Protein 5MJR (pdb70)

Solvent-accessible surface area: 9826 Å² total; per-residue (Å²): 170,87,66,40,58,49,1,59,154,34,0,75,80,52,6,113,115,119,10,106,44,59,22,101,143,69,0,45,128,3,1,46,42,2,8,101,13,64,94,49,147,94,27,205,59,20,31,0,0,0,16,0,0,22,26,3,2,78,38,16,0,120,46,1,106,80,96,58,8,63,105,124,0,11,94,0,0,2,58,0,0,119,33,78,15,96,91,2,86,105,28,9,50,39,2,95,94,0,122,50,71,59,14,66,96,0,25,98,39,12,102,74,59,161,19,46,71,3,0,68,11,0,63,16,110,48,85,27,9,83,0,0,0,0,0,0,22,13,0,0,100,40,7,27,53,61,9,26,141,105,31,125,114,4,4,78,78,0,47,115,45,9,72,3,44,8,127,95,0,63,140,13,3,128,115,28,110,84,47,63,75,128,21,102,103,159

Organism: Thermosynechococcus vestitus (strain NIES-2133 / IAM M-273 / BP-1) (NCBI:txid197221)

Structure (mmCIF, N/CA/C/O backbone):
data_5MJR
#
_entry.id   5MJR
#
_cell.length_a   39.660
_cell.length_b   56.100
_cell.length_c   44.550
_cell.angle_alpha   90.00
_cell.angle_beta   105.70
_cell.angle_gamma   90.00
#
_symmetry.space_group_name_H-M   'P 1 21 1'
#
loop_
_entity.id
_entity.type
_entity.pdbx_description
1 polymer 'Protein Thf1'
2 non-polymer 'SULFATE ION'
3 water water
#
loop_
_atom_site.group_PDB
_atom_site.id
_atom_site.type_symbol
_atom_site.label_atom_id
_atom_site.label_alt_id
_atom_site.label_comp_id
_atom_site.label_asym_id
_atom_site.label_entity_id
_atom_site.label_seq_id
_atom_site.pdbx_PDB_ins_code
_atom_site.Cartn_x
_atom_site.Cartn_y
_atom_site.Cartn_z
_atom_site.occupancy
_atom_site.B_iso_or_equiv
_atom_site.auth_seq_id
_atom_site.auth_comp_id
_atom_site.auth_asym_id
_atom_site.auth_atom_id
_atom_site.pdbx_PDB_model_num
ATOM 1 N N . PRO A 1 21 ? 31.747 26.925 16.196 1.00 64.28 4 PRO A N 1
ATOM 2 C CA . PRO A 1 21 ? 30.663 26.234 15.471 1.00 48.89 4 PRO A CA 1
ATOM 3 C C . PRO A 1 21 ? 30.330 24.915 16.132 1.00 34.89 4 PRO A C 1
ATOM 4 O O . PRO A 1 21 ? 31.251 24.134 16.430 1.00 52.40 4 PRO A O 1
ATOM 8 N N . ARG A 1 22 ? 29.046 24.622 16.356 1.00 31.48 5 ARG A N 1
ATOM 9 C CA . ARG A 1 22 ? 28.684 23.367 17.081 1.00 24.40 5 ARG A CA 1
ATOM 10 C C . ARG A 1 22 ? 28.838 22.163 16.110 1.00 23.52 5 ARG A C 1
ATOM 11 O O . ARG A 1 22 ? 28.309 22.143 14.966 1.00 23.98 5 ARG A O 1
ATOM 19 N N . THR A 1 23 ? 29.615 21.167 16.516 1.00 15.76 6 THR A N 1
ATOM 20 C CA . THR A 1 23 ? 29.853 19.977 15.640 1.00 16.01 6 THR A CA 1
ATOM 21 C C . THR A 1 23 ? 29.061 18.738 16.109 1.00 11.79 6 THR A C 1
ATOM 22 O O . THR A 1 23 ? 28.453 18.718 17.167 1.00 12.39 6 THR A O 1
ATOM 26 N N . VAL A 1 24 ? 29.060 17.718 15.226 1.00 11.68 7 VAL A N 1
ATOM 27 C CA . VAL A 1 24 ? 28.481 16.468 15.600 1.00 11.44 7 VAL A CA 1
ATOM 28 C C . VAL A 1 24 ? 29.009 15.969 16.951 1.00 10.64 7 VAL A C 1
ATOM 29 O O . VAL A 1 24 ? 28.330 15.363 17.738 1.00 10.70 7 VAL A O 1
ATOM 33 N N . SER A 1 25 ? 30.324 16.172 17.165 1.00 11.73 8 SER A N 1
ATOM 34 C CA . SER A 1 25 ? 30.917 15.768 18.434 1.00 12.26 8 SER A CA 1
ATOM 35 C C . SER A 1 25 ? 30.310 16.468 19.654 1.00 11.71 8 SER A C 1
ATOM 36 O O . SER A 1 25 ? 30.105 15.840 20.712 1.00 12.80 8 SER A O 1
ATOM 39 N N . ASP A 1 26 ? 29.993 17.770 19.490 1.00 12.73 9 ASP A N 1
ATOM 40 C CA . ASP A 1 26 ? 29.302 18.515 20.534 1.00 12.99 9 ASP A CA 1
ATOM 41 C C . ASP A 1 26 ? 27.892 17.921 20.759 1.00 11.83 9 ASP A C 1
ATOM 42 O O . ASP A 1 26 ? 27.462 17.788 21.868 1.00 12.71 9 ASP A O 1
ATOM 47 N N . THR A 1 27 ? 27.200 17.630 19.658 1.00 10.52 10 THR A N 1
ATOM 48 C CA . THR A 1 27 ? 25.858 17.044 19.773 1.00 10.34 10 THR A CA 1
ATOM 49 C C . THR A 1 27 ? 25.916 15.661 20.540 1.00 9.78 10 THR A C 1
ATOM 50 O O . THR A 1 27 ? 25.104 15.419 21.446 1.00 9.86 10 THR A O 1
ATOM 54 N N . LYS A 1 28 ? 26.882 14.797 20.180 1.00 9.47 11 LYS A N 1
ATOM 55 C CA . LYS A 1 28 ? 26.987 13.533 20.856 1.00 10.74 11 LYS A CA 1
ATOM 56 C C . LYS A 1 28 ? 27.370 13.713 22.316 1.00 10.75 11 LYS A C 1
ATOM 57 O O . LYS A 1 28 ? 26.792 13.039 23.163 1.00 11.67 11 LYS A O 1
ATOM 63 N N . ARG A 1 29 ? 28.272 14.652 22.627 1.00 12.39 12 ARG A N 1
ATOM 64 C CA . ARG A 1 29 ? 28.579 14.845 24.037 1.00 12.23 12 ARG A CA 1
ATOM 65 C C . ARG A 1 29 ? 27.381 15.323 24.846 1.00 11.31 12 ARG A C 1
ATOM 66 O O . ARG A 1 29 ? 27.155 14.901 25.959 1.00 13.32 12 ARG A O 1
ATOM 74 N N . ALA A 1 30 ? 26.547 16.195 24.242 1.00 11.81 13 ALA A N 1
ATOM 75 C CA . ALA A 1 30 ? 25.332 16.669 24.869 1.00 10.82 13 ALA A CA 1
ATOM 76 C C . ALA A 1 30 ? 24.358 15.506 25.156 1.00 10.76 13 ALA A C 1
ATOM 77 O O . ALA A 1 30 ? 23.719 15.429 26.195 1.00 12.25 13 ALA A O 1
ATOM 79 N N . PHE A 1 31 ? 24.256 14.628 24.174 1.00 9.80 14 PHE A N 1
ATOM 80 C CA . PHE A 1 31 ? 23.413 13.458 24.330 1.00 10.05 14 PHE A CA 1
ATOM 81 C C . PHE A 1 31 ? 23.814 12.609 25.527 1.00 9.15 14 PHE A C 1
ATOM 82 O O . PHE A 1 31 ? 23.013 12.277 26.415 1.00 10.12 14 PHE A O 1
ATOM 90 N N . TYR A 1 32 ? 25.133 12.279 25.582 1.00 10.49 15 TYR A N 1
ATOM 91 C CA . TYR A 1 32 ? 25.638 11.421 26.663 1.00 11.33 15 TYR A CA 1
ATOM 92 C C . TYR A 1 32 ? 25.742 12.068 28.005 1.00 13.04 15 TYR A C 1
ATOM 93 O O . TYR A 1 32 ? 25.758 11.354 29.015 1.00 16.12 15 TYR A O 1
ATOM 102 N N . ALA A 1 33 ? 25.731 13.398 28.020 1.00 11.85 16 ALA A N 1
ATOM 103 C CA . ALA A 1 33 ? 25.633 14.178 29.296 1.00 12.56 16 ALA A CA 1
ATOM 104 C C . ALA A 1 33 ? 24.163 14.106 29.838 1.00 12.28 16 ALA A C 1
ATOM 105 O O . ALA A 1 33 ? 23.982 14.111 31.069 1.00 16.36 16 ALA A O 1
ATOM 107 N N . ALA A 1 34 ? 23.200 14.085 28.889 1.00 11.79 17 ALA A N 1
ATOM 108 C CA . ALA A 1 34 ? 21.761 14.119 29.245 1.00 11.42 17 ALA A CA 1
ATOM 109 C C . ALA A 1 34 ? 21.211 12.710 29.570 1.00 11.00 17 ALA A C 1
ATOM 110 O O . ALA A 1 34 ? 20.291 12.595 30.310 1.00 15.74 17 ALA A O 1
ATOM 112 N N . HIS A 1 35 ? 21.839 11.669 28.998 1.00 11.21 18 HIS A N 1
ATOM 113 C CA . HIS A 1 35 ? 21.478 10.294 29.299 1.00 11.56 18 HIS A CA 1
ATOM 114 C C . HIS A 1 35 ? 22.770 9.520 29.568 1.00 11.46 18 HIS A C 1
ATOM 115 O O . HIS A 1 35 ? 23.464 9.150 28.620 1.00 14.07 18 HIS A O 1
ATOM 122 N N . THR A 1 36 ? 23.008 9.201 30.833 1.00 11.37 19 THR A N 1
ATOM 123 C CA . THR A 1 36 ? 24.240 8.638 31.254 1.00 12.40 19 THR A CA 1
ATOM 124 C C . THR A 1 36 ? 24.173 7.126 31.457 1.00 14.53 19 THR A C 1
ATOM 125 O O . THR A 1 36 ? 25.224 6.471 31.669 1.00 17.08 19 THR A O 1
ATOM 129 N N . ARG A 1 37 ? 22.977 6.586 31.410 1.00 14.09 20 ARG A N 1
ATOM 130 C CA . ARG A 1 37 ? 22.783 5.141 31.651 1.00 12.87 20 ARG A CA 1
ATOM 131 C C . ARG A 1 37 ? 23.239 4.389 30.455 1.00 12.57 20 ARG A C 1
ATOM 132 O O . ARG A 1 37 ? 23.167 4.823 29.301 1.00 14.73 20 ARG A O 1
ATOM 140 N N . PRO A 1 38 ? 23.702 3.153 30.671 1.00 15.75 21 PRO A N 1
ATOM 141 C CA . PRO A 1 38 ? 24.208 2.374 29.560 1.00 15.94 21 PRO A CA 1
ATOM 142 C C . PRO A 1 38 ? 23.208 2.133 28.449 1.00 12.38 21 PRO A C 1
ATOM 143 O O . PRO A 1 38 ? 22.036 1.862 28.750 1.00 14.03 21 PRO A O 1
ATOM 147 N N . ILE A 1 39 ? 23.689 2.205 27.219 1.00 11.64 22 ILE A N 1
ATOM 148 C CA . ILE A 1 39 ? 22.876 1.850 26.034 1.00 10.87 22 ILE A CA 1
ATOM 149 C C . ILE A 1 39 ? 23.595 0.734 25.260 1.00 12.60 22 ILE A C 1
ATOM 150 O O . ILE A 1 39 ? 24.782 0.862 24.918 1.00 12.90 22 ILE A O 1
ATOM 155 N N . HIS A 1 40 ? 22.889 -0.360 24.974 1.00 10.46 23 HIS A N 1
ATOM 156 C CA . HIS A 1 40 ? 23.527 -1.440 24.249 1.00 10.74 23 HIS A CA 1
ATOM 157 C C . HIS A 1 40 ? 24.108 -1.012 22.945 1.00 10.84 23 HIS A C 1
ATOM 158 O O . HIS A 1 40 ? 23.490 -0.167 22.241 1.00 11.38 23 HIS A O 1
ATOM 165 N N . SER A 1 41 ? 25.232 -1.540 22.524 1.00 11.49 24 SER A N 1
ATOM 166 C CA . SER A 1 41 ? 25.841 -1.221 21.224 1.00 12.26 24 SER A CA 1
ATOM 167 C C . SER A 1 41 ? 24.941 -1.260 20.013 1.00 10.63 24 SER A C 1
ATOM 168 O O . SER A 1 41 ? 25.090 -0.455 19.124 1.00 13.31 24 SER A O 1
ATOM 171 N N . ILE A 1 42 ? 24.012 -2.217 19.997 1.00 10.84 25 ILE A N 1
ATOM 172 C CA . ILE A 1 42 ? 23.092 -2.263 18.847 1.00 10.68 25 ILE A CA 1
ATOM 173 C C . ILE A 1 42 ? 22.374 -0.909 18.708 1.00 10.35 25 ILE A C 1
ATOM 174 O O . ILE A 1 42 ? 22.220 -0.385 17.569 1.00 13.43 25 ILE A O 1
ATOM 179 N N . TYR A 1 43 ? 21.914 -0.393 19.836 1.00 10.34 26 TYR A N 1
ATOM 180 C CA . TYR A 1 43 ? 21.106 0.821 19.850 1.00 10.60 26 TYR A CA 1
ATOM 181 C C . TYR A 1 43 ? 21.944 2.086 19.805 1.00 10.49 26 TYR A C 1
ATOM 182 O O . TYR A 1 43 ? 21.544 3.049 19.159 1.00 12.50 26 TYR A O 1
ATOM 191 N N . ARG A 1 44 ? 23.156 2.046 20.348 1.00 10.91 27 ARG A N 1
ATOM 192 C CA . ARG A 1 44 ? 24.070 3.218 20.190 1.00 12.14 27 ARG A CA 1
ATOM 193 C C . ARG A 1 44 ? 24.306 3.453 18.710 1.00 11.19 27 ARG A C 1
ATOM 194 O O . ARG A 1 44 ? 24.362 4.637 18.288 1.00 12.16 27 ARG A O 1
ATOM 202 N N . ARG A 1 45 ? 24.437 2.399 17.881 1.00 10.94 28 ARG A N 1
ATOM 203 C CA . ARG A 1 45 ? 24.659 2.613 16.492 1.00 11.99 28 ARG A CA 1
ATOM 204 C C . ARG A 1 45 ? 23.462 3.386 15.835 1.00 11.12 28 ARG A C 1
ATOM 205 O O . ARG A 1 45 ? 23.637 4.353 15.105 1.00 12.54 28 ARG A O 1
ATOM 213 N N . PHE A 1 46 ? 22.218 2.963 16.133 1.00 10.97 29 PHE A N 1
ATOM 214 C CA . PHE A 1 46 ? 21.024 3.586 15.562 1.00 11.89 29 PHE A CA 1
ATOM 215 C C . PHE A 1 46 ? 20.865 5.007 16.090 1.00 10.95 29 PHE A C 1
ATOM 216 O O . PHE A 1 46 ? 20.554 5.960 15.327 1.00 10.95 29 PHE A O 1
ATOM 224 N N . ILE A 1 47 ? 21.073 5.207 17.396 1.00 9.63 30 ILE A N 1
ATOM 225 C CA . ILE A 1 47 ? 20.904 6.514 17.998 1.00 9.39 30 ILE A CA 1
ATOM 226 C C . ILE A 1 47 ? 21.931 7.491 17.479 1.00 9.81 30 ILE A C 1
ATOM 227 O O . ILE A 1 47 ? 21.593 8.643 17.097 1.00 10.48 30 ILE A O 1
ATOM 232 N N . GLU A 1 48 ? 23.197 7.079 17.383 1.00 11.19 31 GLU A N 1
ATOM 233 C CA . GLU A 1 48 ? 24.208 7.987 16.856 1.00 11.24 31 GLU A CA 1
ATOM 234 C C . GLU A 1 48 ? 23.948 8.305 15.353 1.00 10.62 31 GLU A C 1
ATOM 235 O O . GLU A 1 48 ? 24.214 9.440 14.932 1.00 11.75 31 GLU A O 1
ATOM 241 N N . GLU A 1 49 ? 23.482 7.302 14.566 1.00 10.26 32 GLU A N 1
ATOM 242 C CA . GLU A 1 49 ? 23.162 7.582 13.173 1.00 12.94 32 GLU A CA 1
ATOM 243 C C . GLU A 1 49 ? 22.034 8.669 13.133 1.00 10.04 32 GLU A C 1
ATOM 244 O O . GLU A 1 49 ? 22.129 9.583 12.296 1.00 11.26 32 GLU A O 1
ATOM 250 N N . LEU A 1 50 ? 21.049 8.572 13.955 1.00 10.19 33 LEU A N 1
ATOM 251 C CA . LEU A 1 50 ? 19.941 9.549 13.991 1.00 10.02 33 LEU A CA 1
ATOM 252 C C . LEU A 1 50 ? 20.486 10.928 14.420 1.00 9.27 33 LEU A C 1
ATOM 253 O O . LEU A 1 50 ? 20.091 11.963 13.881 1.00 10.49 33 LEU A O 1
ATOM 258 N N . LEU A 1 51 ? 21.358 10.908 15.467 1.00 9.27 34 LEU A N 1
ATOM 259 C CA . LEU A 1 51 ? 21.920 12.200 15.938 1.00 9.54 34 LEU A CA 1
ATOM 260 C C . LEU A 1 51 ? 22.659 12.890 14.783 1.00 9.37 34 LEU A C 1
ATOM 261 O O . LEU A 1 51 ? 22.544 14.121 14.627 1.00 10.24 34 LEU A O 1
ATOM 266 N N . VAL A 1 52 ? 23.462 12.155 14.035 1.00 8.67 35 VAL A N 1
ATOM 267 C CA . VAL A 1 52 ? 24.180 12.721 12.917 1.00 8.81 35 VAL A CA 1
ATOM 268 C C . VAL A 1 52 ? 23.220 13.261 11.828 1.00 9.43 35 VAL A C 1
ATOM 269 O O . VAL A 1 52 ? 23.394 14.362 11.313 1.00 10.83 35 VAL A O 1
ATOM 273 N N . GLU A 1 53 ? 22.237 12.406 11.494 1.00 9.25 36 GLU A N 1
ATOM 274 C CA . GLU A 1 53 ? 21.281 12.773 10.431 1.00 9.97 36 GLU A CA 1
ATOM 275 C C . GLU A 1 53 ? 20.568 14.065 10.764 1.00 8.91 36 GLU A C 1
ATOM 276 O O . GLU A 1 53 ? 20.487 14.955 9.878 1.00 10.42 36 GLU A O 1
ATOM 282 N N . ILE A 1 54 ? 20.084 14.246 11.966 1.00 9.18 37 ILE A N 1
ATOM 283 C CA . ILE A 1 54 ? 19.366 15.444 12.342 1.00 8.92 37 ILE A CA 1
ATOM 284 C C . ILE A 1 54 ? 20.310 16.622 12.346 1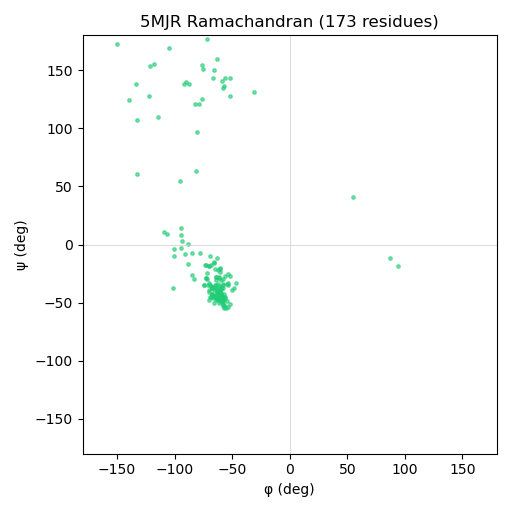.00 9.31 37 ILE A C 1
ATOM 285 O O . ILE A 1 54 ? 19.989 17.700 11.927 1.00 11.24 37 ILE A O 1
ATOM 290 N N . HIS A 1 55 ? 21.555 16.402 12.900 1.00 9.80 38 HIS A N 1
ATOM 291 C CA . HIS A 1 55 ? 22.503 17.519 12.990 1.00 9.43 38 HIS A CA 1
ATOM 292 C C . HIS A 1 55 ? 22.757 18.059 11.550 1.00 10.20 38 HIS A C 1
ATOM 293 O O . HIS A 1 55 ? 22.804 19.256 11.319 1.00 12.28 38 HIS A O 1
ATOM 300 N N . LEU A 1 56 ? 23.027 17.160 10.611 1.00 10.93 39 LEU A N 1
ATOM 301 C CA . LEU A 1 56 ? 23.367 17.561 9.249 1.00 11.81 39 LEU A CA 1
ATOM 302 C C . LEU A 1 56 ? 22.204 18.279 8.543 1.00 11.52 39 LEU A C 1
ATOM 303 O O . LEU A 1 56 ? 22.428 19.167 7.722 1.00 13.42 39 LEU A O 1
ATOM 308 N N . LEU A 1 57 ? 20.988 17.911 8.903 1.00 10.32 40 LEU A N 1
ATOM 309 C CA . LEU A 1 57 ? 19.824 18.711 8.418 1.00 10.93 40 LEU A CA 1
ATOM 310 C C . LEU A 1 57 ? 19.837 20.137 9.030 1.00 11.30 40 LEU A C 1
ATOM 311 O O . LEU A 1 57 ? 19.651 21.116 8.283 1.00 12.47 40 LEU A O 1
ATOM 316 N N A ARG A 1 58 ? 20.059 20.236 10.340 0.50 12.20 41 ARG A N 1
ATOM 317 N N B ARG A 1 58 ? 20.039 20.234 10.342 0.50 12.44 41 ARG A N 1
ATOM 318 C CA A ARG A 1 58 ? 19.974 21.561 10.967 0.50 15.04 41 ARG A CA 1
ATOM 319 C CA B ARG A 1 58 ? 19.981 21.555 10.969 0.50 15.26 41 ARG A CA 1
ATOM 320 C C A ARG A 1 58 ? 21.025 22.511 10.371 0.50 16.42 41 ARG A C 1
ATOM 321 C C B ARG A 1 58 ? 21.017 22.504 10.355 0.50 16.37 41 ARG A C 1
ATOM 322 O O A ARG A 1 58 ? 20.756 23.732 10.287 0.50 19.19 41 ARG A O 1
ATOM 323 O O B ARG A 1 58 ? 20.744 23.722 10.277 0.50 19.51 41 ARG A O 1
ATOM 338 N N . VAL A 1 59 ? 22.204 22.008 9.997 1.00 15.43 42 VAL A N 1
ATOM 339 C CA . VAL A 1 59 ? 23.231 22.870 9.477 1.00 17.09 42 VAL A CA 1
ATOM 340 C C . VAL A 1 59 ? 22.955 23.266 8.019 1.00 19.40 42 VAL A C 1
ATOM 341 O O . VAL A 1 59 ? 23.610 24.109 7.479 1.00 21.58 42 VAL A O 1
ATOM 345 N N . ASN A 1 60 ? 21.994 22.633 7.380 1.00 16.68 43 ASN A N 1
ATOM 346 C CA . ASN A 1 60 ? 21.671 22.901 5.967 1.00 16.21 43 ASN A CA 1
ATOM 347 C C . ASN A 1 60 ? 20.786 24.117 5.910 1.00 13.79 43 ASN A C 1
ATOM 348 O O . ASN A 1 60 ? 19.708 24.178 6.479 1.00 14.61 43 ASN A O 1
ATOM 353 N N . VAL A 1 61 ? 21.265 25.140 5.192 1.00 21.93 44 VAL A N 1
ATOM 354 C CA . VAL A 1 61 ? 20.577 26.406 5.070 1.00 20.37 44 VAL A CA 1
ATOM 355 C C . VAL A 1 61 ? 19.169 26.342 4.432 1.00 16.17 44 VAL A C 1
ATOM 356 O O . VAL A 1 61 ? 18.320 27.250 4.617 1.00 22.53 44 VAL A O 1
ATOM 360 N N . ASP A 1 62 ? 18.938 25.240 3.703 1.00 16.10 45 ASP A N 1
ATOM 361 C CA . ASP A 1 62 ? 17.666 25.044 3.076 1.00 15.40 45 ASP A CA 1
ATOM 362 C C . ASP A 1 62 ? 16.683 24.202 3.922 1.00 12.38 45 ASP A C 1
ATOM 363 O O . ASP A 1 62 ? 15.542 24.004 3.526 1.00 13.73 45 ASP A O 1
ATOM 368 N N . PHE A 1 63 ? 17.115 23.719 5.072 1.00 11.27 46 PHE A N 1
ATOM 369 C CA . PHE A 1 63 ? 16.212 22.928 5.907 1.00 10.05 46 PHE A CA 1
ATOM 370 C C . PHE A 1 63 ? 15.438 23.841 6.882 1.00 10.12 46 PHE A C 1
ATOM 371 O O . PHE A 1 63 ? 16.013 24.729 7.538 1.00 13.39 46 PHE A O 1
ATOM 379 N N . ARG A 1 64 ? 14.164 23.545 7.066 1.00 10.52 47 ARG A N 1
ATOM 380 C CA . ARG A 1 64 ? 13.317 24.215 8.042 1.00 11.22 47 ARG A CA 1
ATOM 381 C C . ARG A 1 64 ? 12.419 23.145 8.708 1.00 10.14 47 ARG A C 1
ATOM 382 O O . ARG A 1 64 ? 11.702 22.409 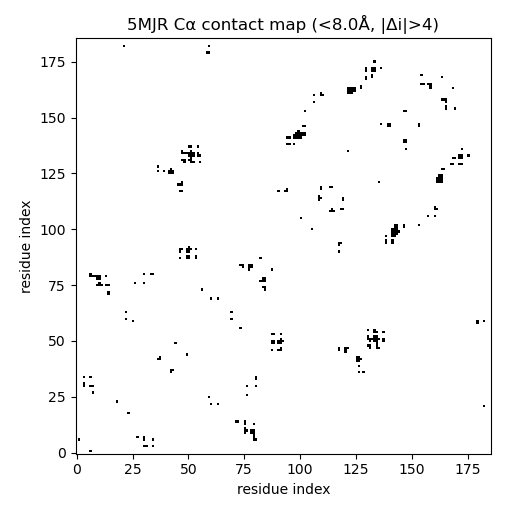8.037 1.00 11.90 47 ARG A O 1
ATOM 390 N N . TYR A 1 65 ? 12.503 23.087 10.033 1.00 9.78 48 TYR A N 1
ATOM 391 C CA . TYR A 1 65 ? 11.644 22.225 10.808 1.00 9.61 48 TYR A CA 1
ATOM 392 C C . TYR A 1 65 ? 10.188 22.432 10.450 1.00 9.69 48 TYR A C 1
ATOM 393 O O . TYR A 1 65 ? 9.728 23.527 10.232 1.00 10.37 48 TYR A O 1
ATOM 402 N N . SER A 1 66 ? 9.431 21.300 10.448 1.00 8.81 49 SER A N 1
ATOM 403 C CA . SER A 1 66 ? 8.000 21.362 10.356 1.00 8.74 49 SER A CA 1
ATOM 404 C C . SER A 1 66 ? 7.418 20.181 11.084 1.00 8.80 49 SER A C 1
ATOM 405 O O . SER A 1 66 ? 8.154 19.241 11.378 1.00 8.55 49 SER A O 1
ATOM 408 N N . PRO A 1 67 ? 6.106 20.089 11.278 1.00 8.08 50 PRO A N 1
ATOM 409 C CA . PRO A 1 67 ? 5.494 18.897 11.897 1.00 9.21 50 PRO A CA 1
ATOM 410 C C . PRO A 1 67 ? 5.668 17.627 11.128 1.00 7.86 50 PRO A C 1
ATOM 411 O O . PRO A 1 67 ? 5.547 16.550 11.740 1.00 9.14 50 PRO A O 1
ATOM 415 N N . LEU A 1 68 ? 5.931 17.705 9.822 1.00 8.67 51 LEU A N 1
ATOM 416 C CA . LEU A 1 68 ? 6.159 16.484 9.033 1.00 9.16 51 LEU A CA 1
ATOM 417 C C . LEU A 1 68 ? 7.513 15.855 9.498 1.00 8.85 51 LEU A C 1
ATOM 418 O O . LEU A 1 68 ? 7.626 14.633 9.611 1.00 9.41 51 LEU A O 1
ATOM 423 N N . PHE A 1 69 ? 8.531 16.712 9.637 1.00 8.88 52 PHE A N 1
ATOM 424 C CA . PHE A 1 69 ? 9.795 16.228 10.204 1.00 9.05 52 PHE A CA 1
ATOM 425 C C . PHE A 1 69 ? 9.627 15.694 11.626 1.00 8.35 52 PHE A C 1
ATOM 426 O O . PHE A 1 69 ? 10.180 14.621 11.912 1.00 8.84 52 PHE A O 1
ATOM 434 N N . ALA A 1 70 ? 8.883 16.390 12.450 1.00 8.04 53 ALA A N 1
ATOM 435 C CA . ALA A 1 70 ? 8.638 15.901 13.786 1.00 8.01 53 ALA A CA 1
ATOM 436 C C . ALA A 1 70 ? 8.069 14.524 13.801 1.00 7.73 53 ALA A C 1
ATOM 437 O O . ALA A 1 70 ? 8.496 13.606 14.535 1.00 8.13 53 ALA A O 1
ATOM 439 N N . LEU A 1 71 ? 7.030 14.321 12.984 1.00 7.51 54 LEU A N 1
ATOM 440 C CA . LEU A 1 71 ? 6.384 13.038 12.889 1.00 7.32 54 LEU A CA 1
ATOM 441 C C . LEU A 1 71 ? 7.365 11.973 12.405 1.00 7.67 54 LEU A C 1
ATOM 442 O O . LEU A 1 71 ? 7.372 10.834 12.898 1.00 8.45 54 LEU A O 1
ATOM 447 N N . GLY A 1 72 ? 8.204 12.298 11.413 1.00 7.55 55 GLY A N 1
ATOM 448 C CA . GLY A 1 72 ? 9.150 11.366 10.956 1.00 7.79 55 GLY A CA 1
ATOM 449 C C . GLY A 1 72 ? 10.196 10.946 11.993 1.00 8.94 55 GLY A C 1
ATOM 450 O O . GLY A 1 72 ? 10.513 9.768 12.124 1.00 9.27 55 GLY A O 1
ATOM 451 N N . VAL A 1 73 ? 10.711 11.917 12.776 1.00 8.20 56 VAL A N 1
ATOM 452 C CA . VAL A 1 73 ? 11.685 11.607 13.827 1.00 7.97 56 VAL A CA 1
ATOM 453 C C . VAL A 1 73 ? 11.056 10.728 14.880 1.00 8.04 56 VAL A C 1
ATOM 454 O O . VAL A 1 73 ? 11.633 9.700 15.308 1.00 9.69 56 VAL A O 1
ATOM 458 N N . VAL A 1 74 ? 9.856 11.112 15.337 1.00 8.38 57 VAL A N 1
ATOM 459 C CA . VAL A 1 74 ? 9.180 10.336 16.383 1.00 8.24 57 VAL A CA 1
ATOM 460 C C . VAL A 1 74 ? 8.896 8.927 15.898 1.00 8.62 57 VAL A C 1
ATOM 461 O O . VAL A 1 74 ? 9.110 7.945 16.611 1.00 9.30 57 VAL A O 1
ATOM 465 N N . THR A 1 75 ? 8.435 8.831 14.657 1.00 8.31 58 THR A N 1
ATOM 466 C CA . THR A 1 75 ? 8.081 7.475 14.073 1.00 9.17 58 THR A CA 1
ATOM 467 C C . THR A 1 75 ? 9.326 6.629 13.942 1.00 9.03 58 THR A C 1
ATOM 468 O O . THR A 1 75 ? 9.290 5.431 14.307 1.00 10.56 58 THR A O 1
ATOM 472 N N . ALA A 1 76 ? 10.382 7.180 13.323 1.00 8.35 59 ALA A N 1
ATOM 473 C CA . ALA A 1 76 ? 11.600 6.407 13.100 1.00 9.31 59 ALA A CA 1
ATOM 474 C C . ALA A 1 76 ? 12.173 5.922 14.487 1.00 9.04 59 ALA A C 1
ATOM 475 O O . ALA A 1 76 ? 12.591 4.747 14.620 1.00 10.49 59 ALA A O 1
ATOM 477 N N . PHE A 1 77 ? 12.263 6.860 15.429 1.00 8.69 60 PHE A N 1
ATOM 478 C CA . PHE A 1 77 ? 12.776 6.534 16.745 1.00 9.03 60 PHE A CA 1
ATOM 479 C C . PHE A 1 77 ? 11.912 5.435 17.353 1.00 9.76 60 PHE A C 1
ATOM 480 O O . PHE A 1 77 ? 12.431 4.414 17.835 1.00 10.64 60 PHE A O 1
ATOM 488 N N . ASP A 1 78 ? 10.598 5.634 17.386 1.00 9.96 61 ASP A N 1
ATOM 489 C CA . ASP A 1 78 ? 9.731 4.665 18.037 1.00 10.89 61 ASP A CA 1
ATOM 490 C C . ASP A 1 78 ? 9.848 3.270 17.386 1.00 11.03 61 ASP A C 1
ATOM 491 O O . ASP A 1 78 ? 9.838 2.270 18.091 1.00 12.42 61 ASP A O 1
ATOM 496 N N . GLN A 1 79 ? 10.019 3.216 16.065 1.00 10.33 62 GLN A N 1
ATOM 497 C CA . GLN A 1 79 ? 10.108 1.935 15.349 1.00 12.17 62 GLN A CA 1
ATOM 498 C C . GLN A 1 79 ? 11.381 1.248 15.661 1.00 11.08 62 GLN A C 1
ATOM 499 O O . GLN A 1 79 ? 11.360 0.045 16.030 1.00 11.91 62 GLN A O 1
ATOM 505 N N . PHE A 1 80 ? 12.550 1.910 15.606 1.00 10.89 63 PHE A N 1
ATOM 506 C CA . PHE A 1 80 ? 13.837 1.221 15.907 1.00 10.85 63 PHE A CA 1
ATOM 507 C C . PHE A 1 80 ? 13.938 0.929 17.379 1.00 11.61 63 PHE A C 1
ATOM 508 O O . PHE A 1 80 ? 14.674 -0.014 17.720 1.00 12.82 63 PHE A O 1
ATOM 516 N N . MET A 1 81 ? 13.256 1.661 18.244 1.00 9.51 64 MET A N 1
ATOM 517 C CA . MET A 1 81 ? 13.335 1.444 19.648 1.00 9.59 64 MET A CA 1
ATOM 518 C C . MET A 1 81 ? 12.224 0.530 20.177 1.00 9.33 64 MET A C 1
ATOM 519 O O . MET A 1 81 ? 12.151 0.337 21.417 1.00 10.51 64 MET A O 1
ATOM 524 N N . GLU A 1 82 ? 11.428 -0.090 19.282 1.00 10.32 65 GLU A N 1
ATOM 525 C CA . GLU A 1 82 ? 10.283 -0.847 19.738 1.00 11.58 65 GLU A CA 1
ATOM 526 C C . GLU A 1 82 ? 10.620 -2.037 20.655 1.00 11.26 65 GLU A C 1
ATOM 527 O O . GLU A 1 82 ? 9.834 -2.473 21.464 1.00 13.71 65 GLU A O 1
ATOM 533 N N . GLY A 1 83 ? 11.835 -2.591 20.474 1.00 10.63 66 GLY A N 1
ATOM 534 C CA . GLY A 1 83 ? 12.342 -3.657 21.307 1.00 9.62 66 GLY A CA 1
ATOM 535 C C . GLY A 1 83 ? 13.400 -3.296 22.279 1.00 10.63 66 GLY A C 1
ATOM 536 O O . GLY A 1 83 ? 14.043 -4.187 22.844 1.00 11.40 66 GLY A O 1
ATOM 537 N N . TYR A 1 84 ? 13.665 -2.002 22.444 1.00 9.49 67 TYR A N 1
ATOM 538 C CA . TYR A 1 84 ? 14.739 -1.513 23.304 1.00 9.15 67 TYR A CA 1
ATOM 539 C C . TYR A 1 84 ? 14.509 -2.025 24.722 1.00 8.97 67 TYR A C 1
ATOM 540 O O . TYR A 1 84 ? 13.486 -1.888 25.312 1.00 10.38 67 TYR A O 1
ATOM 549 N N . GLN A 1 85 ? 15.622 -2.528 25.316 1.00 9.94 68 GLN A N 1
ATOM 550 C CA . GLN A 1 85 ? 15.634 -2.845 26.712 1.00 10.33 68 GLN A CA 1
ATOM 551 C C . GLN A 1 85 ? 16.934 -2.262 27.336 1.00 11.02 68 GLN A C 1
ATOM 552 O O . GLN A 1 85 ? 17.971 -2.268 26.676 1.00 11.50 68 GLN A O 1
ATOM 558 N N . PRO A 1 86 ? 16.819 -1.668 28.526 1.00 11.27 69 PRO A N 1
ATOM 559 C CA .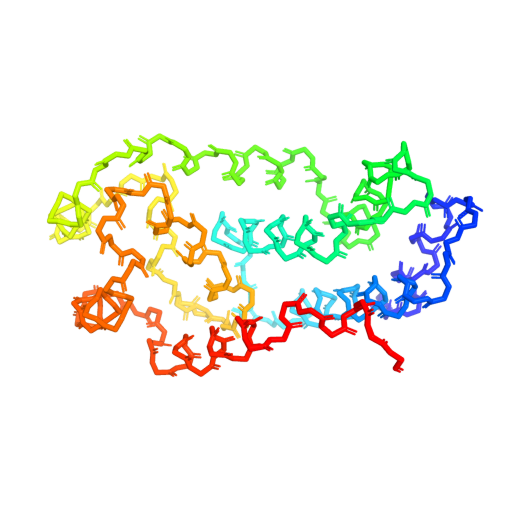 PRO A 1 86 ? 15.635 -1.533 29.375 1.00 12.76 69 PRO A CA 1
ATOM 560 C C . PRO A 1 86 ? 14.672 -0.437 28.961 1.00 12.60 69 PRO A C 1
ATOM 561 O O . PRO A 1 86 ? 14.968 0.710 28.775 1.00 13.35 69 PRO A O 1
ATOM 565 N N . GLU A 1 87 ? 13.478 -0.921 28.712 1.00 11.54 70 GLU A N 1
ATOM 566 C CA . GLU A 1 87 ? 12.427 -0.105 28.096 1.00 12.69 70 GLU A CA 1
ATOM 567 C C . GLU A 1 87 ? 12.102 1.130 28.891 1.00 12.85 70 GLU A C 1
ATOM 568 O O . GLU A 1 87 ? 11.723 2.125 28.237 1.00 14.20 70 GLU A O 1
ATOM 574 N N . GLY A 1 88 ? 12.245 1.127 30.176 1.00 12.57 71 GLY A N 1
ATOM 575 C CA . GLY A 1 88 ? 11.993 2.311 30.955 1.00 14.63 71 GLY A CA 1
ATOM 576 C C . GLY A 1 88 ? 12.887 3.494 30.693 1.00 15.82 71 GLY A C 1
ATOM 577 O O . GLY A 1 88 ? 12.584 4.597 31.187 1.00 21.27 71 GLY A O 1
ATOM 578 N N . ASP A 1 89 ? 13.974 3.287 29.947 1.00 12.98 72 ASP A N 1
ATOM 579 C CA . ASP A 1 89 ? 14.875 4.338 29.562 1.00 13.19 72 ASP A CA 1
ATOM 580 C C . ASP A 1 89 ? 14.532 4.994 28.222 1.00 12.90 72 ASP A C 1
ATOM 581 O O . ASP A 1 89 ? 15.164 5.986 27.889 1.00 12.57 72 ASP A O 1
ATOM 586 N N . ARG A 1 90 ? 13.556 4.427 27.475 1.00 13.77 73 ARG A N 1
ATOM 587 C CA . ARG A 1 90 ? 13.341 4.911 26.133 1.00 13.83 73 ARG A CA 1
ATOM 588 C C . ARG A 1 90 ? 12.898 6.397 26.046 1.00 14.06 73 ARG A C 1
ATOM 589 O O . ARG A 1 90 ? 13.452 7.170 25.255 1.00 12.40 73 ARG A O 1
ATOM 597 N N . ASP A 1 91 ? 12.039 6.798 26.962 1.00 13.01 74 ASP A N 1
ATOM 598 C CA . ASP A 1 91 ? 11.630 8.218 26.967 1.00 15.08 74 ASP A CA 1
ATOM 599 C C . ASP A 1 91 ? 12.772 9.187 27.368 1.00 12.10 74 ASP A C 1
ATOM 600 O O . ASP A 1 91 ? 12.925 10.277 26.792 1.00 13.64 74 ASP A O 1
ATOM 605 N N . ARG A 1 92 ? 13.623 8.760 28.296 1.00 12.85 75 ARG A N 1
ATOM 606 C CA . ARG A 1 92 ? 14.759 9.569 28.658 1.00 11.94 75 ARG A CA 1
ATOM 607 C C . ARG A 1 92 ? 15.728 9.669 27.511 1.00 11.15 75 ARG A C 1
ATOM 608 O O . ARG A 1 92 ? 16.348 10.724 27.284 1.00 10.78 75 ARG A O 1
ATOM 616 N N . ILE A 1 93 ? 15.900 8.627 26.746 1.00 9.42 76 ILE A N 1
ATOM 617 C CA . ILE A 1 93 ? 16.750 8.666 25.580 1.00 8.31 76 ILE A CA 1
ATOM 618 C C . ILE A 1 93 ? 16.195 9.667 24.500 1.00 8.40 76 ILE A C 1
ATOM 619 O O . ILE A 1 93 ? 16.956 10.416 23.910 1.00 8.77 76 ILE A O 1
ATOM 624 N N . PHE A 1 94 ? 14.858 9.604 24.268 1.00 8.42 77 PHE A N 1
ATOM 625 C CA . PHE A 1 94 ? 14.268 10.549 23.325 1.00 8.50 77 PHE A CA 1
ATOM 626 C C . PHE A 1 94 ? 14.472 12.028 23.762 1.00 8.32 77 PHE A C 1
ATOM 627 O O . PHE A 1 94 ? 14.824 12.875 22.958 1.00 9.16 77 PHE A O 1
ATOM 635 N N . HIS A 1 95 ? 14.304 12.246 25.064 1.00 8.77 78 HIS A N 1
ATOM 636 C CA . HIS A 1 95 ? 14.492 13.576 25.614 1.00 9.08 78 HIS A CA 1
ATOM 637 C C . HIS A 1 95 ? 15.915 14.041 25.301 1.00 8.70 78 HIS A C 1
ATOM 638 O O . HIS A 1 95 ? 16.168 15.152 24.837 1.00 10.44 78 HIS A O 1
ATOM 645 N N . ALA A 1 96 ? 16.872 13.172 25.643 1.00 8.67 79 ALA A N 1
ATOM 646 C CA . ALA A 1 96 ? 18.284 13.480 25.449 1.00 9.10 79 ALA A CA 1
ATOM 647 C C . ALA A 1 96 ? 18.651 13.749 23.997 1.00 8.82 79 ALA A C 1
ATOM 648 O O . ALA A 1 96 ? 19.427 14.672 23.647 1.00 9.82 79 ALA A O 1
ATOM 650 N N . LEU A 1 97 ? 18.085 12.930 23.113 1.00 9.16 80 LEU A N 1
ATOM 651 C CA . LEU A 1 97 ? 18.318 13.066 21.682 1.00 10.40 80 LEU A CA 1
ATOM 652 C C . LEU A 1 97 ? 17.814 14.462 21.243 1.00 8.88 80 LEU A C 1
ATOM 653 O O . LEU A 1 97 ? 18.533 15.179 20.549 1.00 9.26 80 LEU A O 1
ATOM 658 N N . CYS A 1 98 ? 16.641 14.858 21.674 1.00 8.75 81 CYS A N 1
ATOM 659 C CA . CYS A 1 98 ? 16.127 16.145 21.201 1.00 8.83 81 CYS A CA 1
ATOM 660 C C . CYS A 1 98 ? 16.904 17.325 21.745 1.00 9.58 81 CYS A C 1
ATOM 661 O O . CYS A 1 98 ? 17.283 18.256 21.002 1.00 10.20 81 CYS A O 1
ATOM 664 N N . VAL A 1 99 ? 17.190 17.303 23.063 1.00 8.86 82 VAL A N 1
ATOM 665 C CA . VAL A 1 99 ? 17.920 18.436 23.625 1.00 10.43 82 VAL A CA 1
ATOM 666 C C . VAL A 1 99 ? 19.316 18.521 23.044 1.00 10.09 82 VAL A C 1
ATOM 667 O O . VAL A 1 99 ? 19.823 19.650 22.821 1.00 11.37 82 VAL A O 1
ATOM 671 N N . ALA A 1 100 ? 19.951 17.384 22.747 1.00 9.79 83 ALA A N 1
ATOM 672 C CA . ALA A 1 100 ? 21.270 17.402 22.118 1.00 9.66 83 ALA A CA 1
ATOM 673 C C . ALA A 1 100 ? 21.270 18.078 20.732 1.00 10.11 83 ALA A C 1
ATOM 674 O O . ALA A 1 100 ? 22.296 18.611 20.287 1.00 12.91 83 ALA A O 1
ATOM 676 N N . GLU A 1 101 ? 20.128 18.003 20.071 1.00 9.46 84 GLU A N 1
ATOM 677 C CA . GLU A 1 101 ? 19.934 18.584 18.753 1.00 8.66 84 GLU A CA 1
ATOM 678 C C . GLU A 1 101 ? 19.318 20.013 18.823 1.00 9.46 84 GLU A C 1
ATOM 679 O O . GLU A 1 101 ? 18.925 20.517 17.783 1.00 10.90 84 GLU A O 1
ATOM 685 N N . GLU A 1 102 ? 19.327 20.630 20.025 1.00 9.17 85 GLU A N 1
ATOM 686 C CA . GLU A 1 102 ? 18.749 21.955 20.140 1.00 9.62 85 GLU A CA 1
ATOM 687 C C . GLU A 1 102 ? 17.303 21.986 19.636 1.00 9.52 85 GLU A C 1
ATOM 688 O O . GLU A 1 102 ? 16.818 22.917 18.974 1.00 11.31 85 GLU A O 1
ATOM 694 N N . MET A 1 103 ? 16.584 20.909 20.010 1.00 9.10 86 MET A N 1
ATOM 695 C CA A MET A 1 103 ? 15.149 20.805 19.842 0.50 8.62 86 MET A CA 1
ATOM 696 C CA B MET A 1 103 ? 15.151 20.813 19.842 0.50 8.64 86 MET A CA 1
ATOM 697 C C . MET A 1 103 ? 14.476 20.500 21.157 1.00 8.97 86 MET A C 1
ATOM 698 O O . MET A 1 103 ? 15.137 20.251 22.195 1.00 11.77 86 MET A O 1
ATOM 707 N N . ASN A 1 104 ? 13.158 20.539 21.172 1.00 9.22 87 ASN A N 1
ATOM 708 C CA . ASN A 1 104 ? 12.320 20.379 22.361 1.00 8.82 87 ASN A CA 1
ATOM 709 C C . ASN A 1 104 ? 11.526 19.112 22.228 1.00 8.19 87 ASN A C 1
ATOM 710 O O . ASN A 1 104 ? 10.679 19.044 21.324 1.00 9.50 87 ASN A O 1
ATOM 715 N N . PRO A 1 105 ? 11.830 18.094 23.022 1.00 9.99 88 PRO A N 1
ATOM 716 C CA . PRO A 1 105 ? 11.142 16.794 22.840 1.00 9.11 88 PRO A CA 1
ATOM 717 C C . PRO A 1 105 ? 9.621 16.944 22.964 1.00 8.39 88 PRO A C 1
ATOM 718 O O . PRO A 1 105 ? 8.894 16.182 22.290 1.00 10.05 88 PRO A O 1
ATOM 722 N N . GLN A 1 106 ? 9.139 17.821 23.828 1.00 9.23 89 GLN A N 1
ATOM 723 C CA . GLN A 1 106 ? 7.724 18.027 23.994 1.00 9.04 89 GLN A CA 1
ATOM 724 C C . GLN A 1 106 ? 7.117 18.647 22.760 1.00 9.54 89 GLN A C 1
ATOM 725 O O . GLN A 1 106 ? 5.970 18.294 22.387 1.00 10.66 89 GLN A O 1
ATOM 731 N N . GLN A 1 107 ? 7.805 19.555 22.104 1.00 8.56 90 GLN A N 1
ATOM 732 C CA . GLN A 1 107 ? 7.309 20.120 20.825 1.00 9.25 90 GLN A CA 1
ATOM 733 C C . GLN A 1 107 ? 7.262 19.018 19.784 1.00 9.58 90 GLN A C 1
ATOM 734 O O . GLN A 1 107 ? 6.255 18.897 19.051 1.00 9.53 90 GLN A O 1
ATOM 740 N N . LEU A 1 108 ? 8.305 18.177 19.654 1.00 8.91 91 LEU A N 1
ATOM 741 C CA . LEU A 1 108 ? 8.221 17.138 18.652 1.00 8.29 91 LEU A CA 1
ATOM 742 C C . LEU A 1 108 ? 7.051 16.180 18.973 1.00 8.25 91 LEU A C 1
ATOM 743 O O . LEU A 1 108 ? 6.373 15.701 18.014 1.00 9.65 91 LEU A O 1
ATOM 748 N N . LYS A 1 109 ? 6.883 15.805 20.227 1.00 8.58 92 LYS A N 1
ATOM 749 C CA . LYS A 1 109 ? 5.794 14.892 20.602 1.00 9.61 92 LYS A CA 1
ATOM 750 C C . LYS A 1 109 ? 4.433 15.513 20.299 1.00 10.52 92 LYS A C 1
ATOM 751 O O . LYS A 1 109 ? 3.551 14.810 19.717 1.00 10.35 92 LYS A O 1
ATOM 757 N N . GLU A 1 110 ? 4.229 16.804 20.599 1.00 9.00 93 GLU A N 1
ATOM 758 C CA . GLU A 1 110 ? 2.947 17.383 20.339 1.00 9.98 93 GLU A CA 1
ATOM 759 C C . GLU A 1 110 ? 2.724 17.514 18.834 1.00 9.91 93 GLU A C 1
ATOM 760 O O . GLU A 1 110 ? 1.602 17.307 18.331 1.00 11.94 93 GLU A O 1
ATOM 766 N N . ASP A 1 111 ? 3.753 17.873 18.080 1.00 8.71 94 ASP A N 1
ATOM 767 C CA . ASP A 1 111 ? 3.628 18.004 16.624 1.00 8.89 94 ASP A CA 1
ATOM 768 C C . ASP A 1 111 ? 3.323 16.660 16.072 1.00 9.40 94 ASP A C 1
ATOM 769 O O . ASP A 1 111 ? 2.467 16.529 15.127 1.00 11.52 94 ASP A O 1
ATOM 774 N N . ALA A 1 112 ? 3.974 15.591 16.494 1.00 8.95 95 ALA A N 1
ATOM 775 C CA . ALA A 1 112 ? 3.651 14.229 15.956 1.00 9.98 95 ALA A CA 1
ATOM 776 C C . ALA A 1 112 ? 2.164 13.933 16.287 1.00 10.92 95 ALA A C 1
ATOM 777 O O . ALA A 1 112 ? 1.458 13.361 15.417 1.00 11.95 95 ALA A O 1
ATOM 779 N N . ALA A 1 113 ? 1.770 14.179 17.506 1.00 10.14 96 ALA A N 1
ATOM 780 C CA . ALA A 1 113 ? 0.399 13.845 17.937 1.00 12.56 96 ALA A CA 1
ATOM 781 C C . ALA A 1 113 ? -0.649 14.648 17.168 1.00 11.88 96 ALA A C 1
ATOM 782 O O . ALA A 1 113 ? -1.811 14.252 17.052 1.00 13.38 96 ALA A O 1
ATOM 784 N N . SER A 1 114 ? -0.285 15.849 16.710 1.00 11.91 97 SER A N 1
ATOM 785 C CA . SER A 1 114 ? -1.245 16.748 16.005 1.00 10.63 97 SER A CA 1
ATOM 786 C C . SER A 1 114 ? -1.787 16.109 14.732 1.00 10.72 97 SER A C 1
ATOM 787 O O . SER A 1 114 ? -2.828 16.550 14.236 1.00 14.79 97 SER A O 1
ATOM 790 N N . TRP A 1 115 ? -1.100 15.119 14.184 1.00 9.36 98 TRP A N 1
ATOM 791 C CA . TRP A 1 115 ? -1.602 14.423 12.999 1.00 9.72 98 TRP A CA 1
ATOM 792 C C . TRP A 1 115 ? -2.781 13.507 13.293 1.00 9.71 98 TRP A C 1
ATOM 793 O O . TRP A 1 115 ? -3.462 13.061 12.346 1.00 11.23 98 TRP A O 1
ATOM 804 N N . GLN A 1 116 ? -2.979 13.172 14.567 1.00 11.47 99 GLN A N 1
ATOM 805 C CA . GLN A 1 116 ? -4.072 12.259 14.915 1.00 12.04 99 GLN A CA 1
ATOM 806 C C . GLN A 1 116 ? -5.437 12.839 14.637 1.00 12.35 99 GLN A C 1
ATOM 807 O O . GLN A 1 116 ? -6.419 12.103 14.537 1.00 13.32 99 GLN A O 1
ATOM 813 N N . GLN A 1 117 ? -5.518 14.171 14.438 1.00 12.34 100 GLN A N 1
ATOM 814 C CA . GLN A 1 117 ? -6.811 14.756 14.112 1.00 12.47 100 GLN A CA 1
ATOM 815 C C . GLN A 1 117 ? -7.304 14.274 12.764 1.00 11.32 100 GLN A C 1
ATOM 816 O O . GLN A 1 117 ? -8.496 14.392 12.524 1.00 13.22 100 GLN A O 1
ATOM 822 N N . TYR A 1 118 ? -6.474 13.681 11.936 1.00 11.02 101 TYR A N 1
ATOM 823 C CA . TYR A 1 118 ? -6.869 13.135 10.610 1.00 10.85 101 TYR A CA 1
ATOM 824 C C . TYR A 1 118 ? -7.355 11.714 10.645 1.00 11.71 101 TYR A C 1
ATOM 825 O O . TYR A 1 118 ? -7.677 11.162 9.590 1.00 13.80 101 TYR A O 1
ATOM 834 N N . GLN A 1 119 ? -7.384 11.124 11.857 1.00 12.39 102 GLN A N 1
ATOM 835 C CA . GLN A 1 119 ? -7.738 9.737 11.968 1.00 15.06 102 GLN A CA 1
ATOM 836 C C . GLN A 1 119 ? -9.052 9.343 11.266 1.00 16.07 102 GLN A C 1
ATOM 837 O O . GLN A 1 119 ? -10.062 10.058 11.442 1.00 22.46 102 GLN A O 1
ATOM 843 N N . GLY A 1 120 ? -8.962 8.288 10.407 1.00 17.14 103 GLY A N 1
ATOM 844 C CA . GLY A 1 120 ? -10.143 7.657 9.731 1.00 25.87 103 GLY A CA 1
ATOM 845 C C . GLY A 1 120 ? -10.524 8.128 8.347 1.00 36.67 103 GLY A C 1
ATOM 846 O O . GLY A 1 120 ? -11.132 7.338 7.556 1.00 30.71 103 GLY A O 1
ATOM 847 N N . ARG A 1 121 ? -10.031 9.307 8.011 1.00 21.20 104 ARG A N 1
ATOM 848 C CA . ARG A 1 121 ? -10.424 9.973 6.768 1.00 19.22 104 ARG A CA 1
ATOM 849 C C . ARG A 1 121 ? -9.974 9.267 5.570 1.00 19.98 104 ARG A C 1
ATOM 850 O O . ARG A 1 121 ? -8.865 8.641 5.538 1.00 21.51 104 ARG A O 1
ATOM 858 N N . PRO A 1 122 ? -10.879 9.311 4.515 1.00 21.98 105 PRO A N 1
ATOM 859 C CA . PRO A 1 122 ? -10.446 8.771 3.289 1.00 20.06 105 PRO A CA 1
ATOM 860 C C . PRO A 1 122 ? -9.506 9.730 2.633 1.00 18.52 105 PRO A C 1
ATOM 861 O O . PRO A 1 122 ? -9.548 10.906 2.902 1.00 23.73 105 PRO A O 1
ATOM 865 N N . LEU A 1 123 ? -8.624 9.146 1.784 1.00 19.85 106 LEU A N 1
ATOM 866 C CA . LEU A 1 123 ? -7.708 9.992 1.104 1.00 16.64 106 LEU A CA 1
ATOM 867 C C . LEU A 1 123 ? -8.436 11.205 0.298 1.00 16.66 106 LEU A C 1
ATOM 868 O O . LEU A 1 123 ? -7.875 12.328 0.237 1.00 16.50 106 LEU A O 1
ATOM 873 N N . SER A 1 124 ? -9.671 10.956 -0.230 1.00 19.16 107 SER A N 1
ATOM 874 C CA . SER A 1 124 ? -10.342 11.992 -1.003 1.00 20.12 107 SER A CA 1
ATOM 875 C C . SER A 1 124 ? -10.529 13.293 -0.192 1.00 18.55 107 SER A C 1
ATOM 876 O O . SER A 1 124 ? -10.431 14.405 -0.751 1.00 19.18 107 SER A O 1
ATOM 879 N N . GLN A 1 125 ? -10.819 13.185 1.105 1.00 19.38 108 GLN A N 1
ATOM 880 C CA . GLN A 1 125 ? -11.013 14.378 1.932 1.00 21.31 108 GLN A CA 1
ATOM 881 C C . GLN A 1 125 ? -9.695 15.140 2.181 1.00 17.28 108 GLN A C 1
ATOM 882 O O . GLN A 1 125 ? -9.715 16.382 2.207 1.00 18.65 108 GLN A O 1
ATOM 888 N N . ILE A 1 126 ? -8.603 14.411 2.313 1.00 15.09 109 ILE A N 1
ATOM 889 C CA . ILE A 1 126 ? -7.264 15.003 2.417 1.00 13.25 109 ILE A CA 1
ATOM 890 C C . ILE A 1 126 ? -6.932 15.755 1.120 1.00 12.11 109 ILE A C 1
ATOM 891 O O . ILE A 1 126 ? -6.392 16.899 1.141 1.00 12.92 109 ILE A O 1
ATOM 896 N N . LEU A 1 127 ? -7.176 15.135 -0.026 1.00 15.69 110 LEU A N 1
ATOM 897 C CA . LEU A 1 127 ? -6.891 15.754 -1.320 1.00 15.02 110 LEU A CA 1
ATOM 898 C C . LEU A 1 127 ? -7.756 17.047 -1.458 1.00 15.13 110 LEU A C 1
ATOM 899 O O . LEU A 1 127 ? -7.253 18.038 -1.917 1.00 15.84 110 LEU A O 1
ATOM 904 N N . ASP A 1 128 ? -9.019 16.991 -1.056 1.00 16.48 111 ASP A N 1
ATOM 905 C CA . ASP A 1 128 ? -9.872 18.149 -1.165 1.00 18.44 111 ASP A CA 1
ATOM 906 C C . ASP A 1 128 ? -9.311 19.335 -0.312 1.00 17.76 111 ASP A C 1
ATOM 907 O O . ASP A 1 128 ? -9.274 20.482 -0.734 1.00 16.74 111 ASP A O 1
ATOM 912 N N . GLU A 1 129 ? -8.801 19.014 0.901 1.00 15.68 112 GLU A N 1
ATOM 913 C CA . GLU A 1 129 ? -8.234 20.041 1.767 1.00 17.57 112 GLU A CA 1
ATOM 914 C C . GLU A 1 129 ? -6.946 20.614 1.172 1.00 15.95 112 GLU A C 1
ATOM 915 O O . GLU A 1 129 ? -6.742 21.840 1.128 1.00 16.16 112 GLU A O 1
ATOM 921 N N . LEU A 1 130 ? -6.087 19.761 0.629 1.00 13.05 113 LEU A N 1
ATOM 922 C CA . LEU A 1 130 ? -4.885 20.248 -0.072 1.00 13.62 113 LEU A CA 1
ATOM 923 C C . LEU A 1 130 ? -5.281 21.148 -1.273 1.00 14.37 113 LEU A C 1
ATOM 924 O O . LEU A 1 130 ? -4.708 22.229 -1.478 1.00 15.26 113 LEU A O 1
ATOM 929 N N . ASN A 1 131 ? -6.251 20.654 -2.045 1.00 13.92 114 ASN A N 1
ATOM 930 C CA . ASN A 1 131 ? -6.607 21.361 -3.272 1.00 16.32 114 ASN A CA 1
ATOM 931 C C . ASN A 1 131 ? -7.325 22.720 -2.981 1.00 16.77 114 ASN A C 1
ATOM 932 O O . ASN A 1 131 ? -7.497 23.522 -3.887 1.00 22.70 114 ASN A O 1
ATOM 937 N N . SER A 1 132 ? -7.850 22.923 -1.810 1.00 16.17 115 SER A N 1
ATOM 938 C CA . SER A 1 132 ? -8.487 24.202 -1.384 1.00 17.67 115 SER A CA 1
ATOM 939 C C . SER A 1 132 ? -7.446 25.292 -1.336 1.00 16.33 115 SER A C 1
ATOM 940 O O . SER A 1 132 ? -7.821 26.482 -1.286 1.00 18.63 115 SER A O 1
ATOM 943 N N . GLY A 1 133 ? -6.141 24.892 -1.232 1.00 15.23 116 GLY A N 1
ATOM 944 C CA . GLY A 1 133 ? -5.061 25.850 -1.203 1.00 16.17 116 GLY A CA 1
ATOM 945 C C . GLY A 1 133 ? -4.717 26.386 0.185 1.00 14.01 116 GLY A C 1
ATOM 946 O O . GLY A 1 133 ? -3.683 27.122 0.315 1.00 14.98 116 GLY A O 1
ATOM 947 N N . GLN A 1 134 ? -5.585 26.096 1.158 1.00 13.85 117 GLN A N 1
ATOM 948 C CA . GLN A 1 134 ? -5.376 26.584 2.570 1.00 13.44 117 GLN A CA 1
ATOM 949 C C . GLN A 1 134 ? -5.579 25.457 3.569 1.00 14.50 117 GLN A C 1
ATOM 950 O O . GLN A 1 134 ? -6.441 25.520 4.430 1.00 18.48 117 GLN A O 1
ATOM 956 N N . PRO A 1 135 ? -4.759 24.401 3.442 1.00 14.12 118 PRO A N 1
ATOM 957 C CA . PRO A 1 135 ? -4.948 23.264 4.344 1.00 15.18 118 PRO A CA 1
ATOM 958 C C . PRO A 1 135 ? -4.647 23.668 5.768 1.00 14.85 118 PRO A C 1
ATOM 959 O O . PRO A 1 135 ? -3.722 24.504 5.987 1.00 16.28 118 PRO A O 1
ATOM 963 N N . SER A 1 136 ? -5.352 22.977 6.669 1.00 15.88 119 SER A N 1
ATOM 964 C CA . SER A 1 136 ? -5.061 23.076 8.076 1.00 17.56 119 SER A CA 1
ATOM 965 C C . SER A 1 136 ? -3.650 22.581 8.470 1.00 13.87 119 SER A C 1
ATOM 966 O O . SER A 1 136 ? -3.077 21.835 7.708 1.00 12.40 119 SER A O 1
ATOM 969 N N . ALA A 1 137 ? -3.176 23.013 9.632 1.00 14.93 120 ALA A N 1
ATOM 970 C CA . ALA A 1 137 ? -1.931 22.460 10.211 1.00 12.95 120 ALA A CA 1
ATOM 971 C C . ALA A 1 137 ? -2.319 21.230 11.046 1.00 10.79 120 ALA A C 1
ATOM 972 O O . ALA A 1 137 ? -3.291 21.248 11.782 1.00 13.39 120 ALA A O 1
ATOM 974 N N . PRO A 1 138 ? -1.505 20.161 10.941 1.00 9.24 121 PRO A N 1
ATOM 975 C CA . PRO A 1 138 ? -0.203 20.062 10.260 1.00 8.25 121 PRO A CA 1
ATOM 976 C C . PRO A 1 138 ? -0.233 19.569 8.807 1.00 8.06 121 PRO A C 1
ATOM 977 O O . PRO A 1 138 ? 0.824 19.459 8.194 1.00 8.31 121 PRO A O 1
ATOM 981 N N . LEU A 1 139 ? -1.446 19.331 8.257 1.00 9.53 122 LEU A N 1
ATOM 982 C CA . LEU A 1 139 ? -1.486 18.840 6.877 1.00 8.68 122 LEU A CA 1
ATOM 983 C C . LEU A 1 139 ? -0.728 19.741 5.897 1.00 8.73 122 LEU A C 1
ATOM 984 O O . LEU A 1 139 ? -0.172 19.316 4.902 1.00 9.61 122 LEU A O 1
ATOM 989 N N . ASN A 1 140 ? -0.775 21.076 6.181 1.00 8.82 123 ASN A N 1
ATOM 990 C CA . ASN A 1 140 ? -0.070 22.017 5.377 1.00 9.72 123 ASN A CA 1
ATOM 991 C C . ASN A 1 140 ? 1.440 21.752 5.163 1.00 9.19 123 ASN A C 1
ATOM 992 O O . ASN A 1 140 ? 2.036 22.175 4.186 1.00 10.45 123 ASN A O 1
ATOM 997 N N . SER A 1 141 ? 2.030 21.022 6.140 1.00 7.96 124 SER A N 1
ATOM 998 C CA . SER A 1 141 ? 3.401 20.636 6.059 1.00 9.33 124 SER A CA 1
ATOM 999 C C . SER A 1 141 ? 3.730 19.599 4.993 1.00 9.74 124 SER A C 1
ATOM 1000 O O . SER A 1 141 ? 4.870 19.366 4.686 1.00 10.08 124 SER A O 1
ATOM 1003 N N . LEU A 1 142 ? 2.684 18.993 4.374 1.00 9.55 125 LEU A N 1
ATOM 1004 C CA . LEU A 1 142 ? 2.939 18.200 3.173 1.00 10.28 125 LEU A CA 1
ATOM 1005 C C . LEU A 1 142 ? 3.327 19.049 1.988 1.00 11.22 125 LEU A C 1
ATOM 1006 O O . LEU A 1 142 ? 3.943 18.518 1.013 1.00 12.60 125 LEU A O 1
ATOM 1011 N N . ASN A 1 143 ? 3.033 20.346 2.058 1.00 10.76 126 ASN A N 1
ATOM 1012 C CA . ASN A 1 143 ? 3.507 21.299 1.053 1.00 11.78 126 ASN A CA 1
ATOM 1013 C C . ASN A 1 143 ? 4.955 21.727 1.337 1.00 11.19 126 ASN A C 1
ATOM 1014 O O . ASN A 1 143 ? 5.244 22.859 1.703 1.00 17.34 126 ASN A O 1
ATOM 1019 N N . HIS A 1 144 ? 5.810 20.725 1.260 1.00 13.36 127 HIS A N 1
ATOM 1020 C CA . HIS A 1 144 ? 7.182 20.855 1.712 1.00 12.67 127 HIS A CA 1
ATOM 1021 C C . HIS A 1 144 ? 8.053 21.407 0.604 1.00 18.18 127 HIS A C 1
ATOM 1022 O O . HIS A 1 144 ? 8.209 20.697 -0.434 1.00 26.39 127 HIS A O 1
ATOM 1029 N N A THR A 1 145 ? 8.665 22.532 0.890 0.50 20.17 128 THR A N 1
ATOM 1030 N N B THR A 1 145 ? 8.742 22.500 0.818 0.50 20.11 128 THR A N 1
ATOM 1031 C CA A THR A 1 145 ? 9.715 23.111 0.022 0.50 22.63 128 THR A CA 1
ATOM 1032 C CA B THR A 1 145 ? 9.515 23.107 -0.316 0.50 21.09 128 THR A CA 1
ATOM 1033 C C A THR A 1 145 ? 11.025 23.164 0.844 0.50 25.53 128 THR A C 1
ATOM 1034 C C B THR A 1 145 ? 11.007 23.155 -0.171 0.50 25.70 128 THR A C 1
ATOM 1035 O O A THR A 1 145 ? 11.003 23.086 2.032 0.50 27.19 128 THR A O 1
ATOM 1036 O O B THR A 1 145 ? 11.697 23.445 -1.169 0.50 27.08 128 THR A O 1
ATOM 1043 N N A GLY A 1 146 ? 12.141 23.415 0.229 0.50 25.47 129 GLY A N 1
ATOM 1044 N N B GLY A 1 146 ? 11.467 22.983 1.078 0.50 20.45 129 GLY A N 1
ATOM 1045 C CA A GLY A 1 146 ? 13.340 23.283 0.981 0.50 23.08 129 GLY A CA 1
ATOM 1046 C CA B GLY A 1 146 ? 12.915 23.109 1.394 0.50 18.99 129 GLY A CA 1
ATOM 1047 C C A GLY A 1 146 ? 13.719 21.832 1.185 0.50 17.01 129 GLY A C 1
ATOM 1048 C C B GLY A 1 146 ? 13.650 21.783 1.274 0.50 16.71 129 GLY A C 1
ATOM 1049 O O A GLY A 1 146 ? 13.184 20.873 0.634 0.50 18.07 129 GLY A O 1
ATOM 1050 O O B GLY A 1 146 ? 13.282 20.850 0.579 0.50 17.27 129 GLY A O 1
ATOM 1051 N N . LYS A 1 147 ? 14.767 21.649 1.958 1.00 13.63 130 LYS A N 1
ATOM 1052 C CA . LYS A 1 147 ? 15.587 20.394 1.969 1.00 11.10 130 LYS A CA 1
ATOM 1053 C C . LYS A 1 147 ? 14.693 19.216 2.399 1.00 10.79 130 LYS A C 1
ATOM 1054 O O . LYS A 1 147 ? 14.037 19.247 3.430 1.00 10.69 130 LYS A O 1
ATOM 1060 N N . TYR A 1 148 ? 14.727 18.200 1.554 1.00 10.13 131 TYR A N 1
ATOM 1061 C CA . TYR A 1 148 ? 14.056 16.950 1.794 1.00 10.38 131 TYR A CA 1
ATOM 1062 C C . TYR A 1 148 ? 14.968 15.928 2.495 1.00 10.72 131 TYR A C 1
ATOM 1063 O O . TYR A 1 148 ? 16.141 15.790 2.112 1.00 12.81 131 TYR A O 1
ATOM 1072 N N . SER A 1 149 ? 14.383 15.238 3.461 1.00 10.63 132 SER A N 1
ATOM 1073 C CA . SER A 1 149 ? 15.004 14.115 4.191 1.00 10.32 132 SER A CA 1
ATOM 1074 C C . SER A 1 149 ? 14.143 12.884 4.017 1.00 9.69 132 SER A C 1
ATOM 1075 O O . SER A 1 149 ? 12.892 12.968 4.010 1.00 10.81 132 SER A O 1
ATOM 1078 N N . ARG A 1 150 ? 14.771 11.7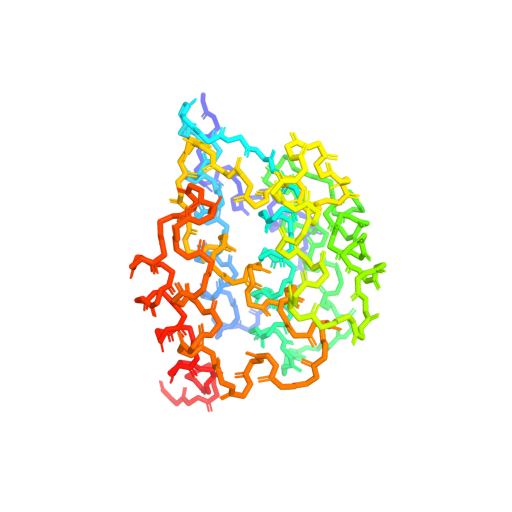13 4.108 1.00 9.82 133 ARG A N 1
ATOM 1079 C CA . ARG A 1 150 ? 13.981 10.477 4.257 1.00 10.91 133 ARG A CA 1
ATOM 1080 C C . ARG A 1 150 ? 13.072 10.517 5.435 1.00 9.29 133 ARG A C 1
ATOM 1081 O O . ARG A 1 150 ? 12.062 9.838 5.485 1.00 10.31 13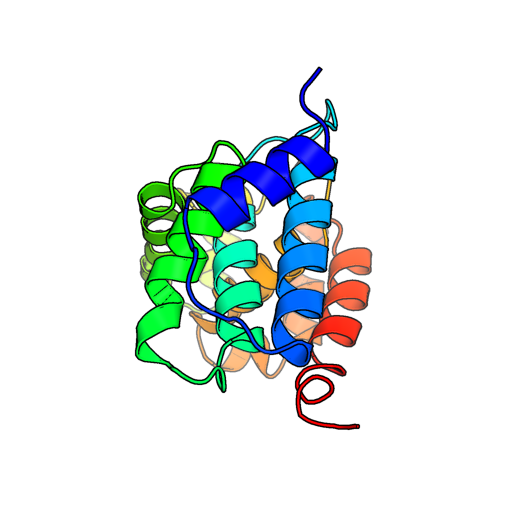3 ARG A O 1
ATOM 1089 N N . LEU A 1 151 ? 13.437 11.311 6.478 1.00 9.40 134 LEU A N 1
ATOM 1090 C CA . LEU A 1 151 ? 12.507 11.482 7.602 1.00 9.36 134 LEU A CA 1
ATOM 1091 C C . LEU A 1 151 ? 11.166 12.075 7.217 1.00 8.94 134 LEU A C 1
ATOM 1092 O O . LEU A 1 151 ? 10.173 11.753 7.870 1.00 9.55 134 LEU A O 1
ATOM 1097 N N . HIS A 1 152 ? 11.153 12.919 6.192 1.00 9.28 135 HIS A N 1
ATOM 1098 C CA . HIS A 1 152 ? 9.855 13.427 5.765 1.00 9.45 135 HIS A CA 1
ATOM 1099 C C . HIS A 1 152 ? 9.030 12.330 5.068 1.00 8.66 135 HIS A C 1
ATOM 1100 O O . HIS A 1 152 ? 7.810 12.310 5.230 1.00 10.24 135 HIS A O 1
ATOM 1107 N N . ALA A 1 153 ? 9.677 11.367 4.408 1.00 8.90 136 ALA A N 1
ATOM 1108 C CA . ALA A 1 153 ? 9.000 10.174 3.881 1.00 9.66 136 ALA A CA 1
ATOM 1109 C C . ALA A 1 153 ? 8.386 9.310 4.977 1.00 9.89 136 ALA A C 1
ATOM 1110 O O . ALA A 1 153 ? 7.281 8.885 4.921 1.00 9.67 136 ALA A O 1
ATOM 1112 N N . VAL A 1 154 ? 9.177 9.076 6.051 1.00 10.39 137 VAL A N 1
ATOM 1113 C CA . VAL A 1 154 ? 8.712 8.335 7.203 1.00 9.65 137 VAL A CA 1
ATOM 1114 C C . VAL A 1 154 ? 7.504 9.032 7.800 1.00 8.91 137 VAL A C 1
ATOM 1115 O O . VAL A 1 154 ? 6.507 8.409 8.165 1.00 10.74 137 VAL A O 1
ATOM 1119 N N . GLY A 1 155 ? 7.616 10.331 7.991 1.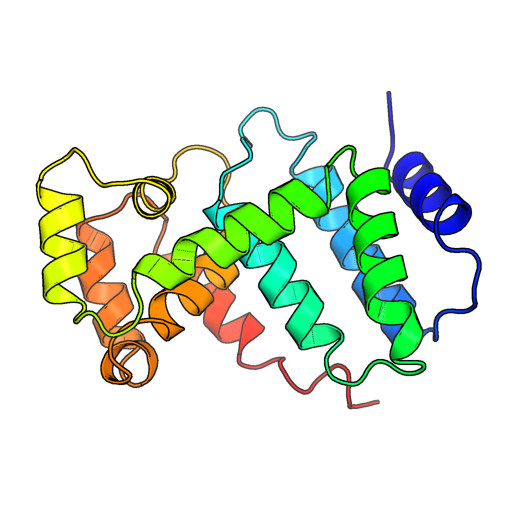00 8.63 138 GLY A N 1
ATOM 1120 C CA . GLY A 1 155 ? 6.525 11.098 8.508 1.00 8.78 138 GLY A CA 1
ATOM 1121 C C . GLY A 1 155 ? 5.234 10.957 7.631 1.00 9.11 138 GLY A C 1
ATOM 1122 O O . GLY A 1 155 ? 4.129 10.828 8.176 1.00 10.01 138 GLY A O 1
ATOM 1123 N N . LEU A 1 156 ? 5.419 11.090 6.297 1.00 8.59 139 LEU A N 1
ATOM 1124 C CA . LEU A 1 156 ? 4.251 10.931 5.402 1.00 9.35 139 LEU A CA 1
ATOM 1125 C C . LEU A 1 156 ? 3.575 9.573 5.622 1.00 8.87 139 LEU A C 1
ATOM 1126 O O . LEU A 1 156 ? 2.378 9.498 5.749 1.00 9.78 139 LEU A O 1
ATOM 1131 N N . TYR A 1 157 ? 4.361 8.511 5.697 1.00 9.32 140 TYR A N 1
ATOM 1132 C CA . TYR A 1 157 ? 3.799 7.183 5.908 1.00 9.64 140 TYR A CA 1
ATOM 1133 C C . TYR A 1 157 ? 3.027 7.091 7.201 1.00 9.54 140 TYR A C 1
ATOM 1134 O O . TYR A 1 157 ? 1.905 6.529 7.244 1.00 11.38 140 TYR A O 1
ATOM 1143 N N . ALA A 1 158 ? 3.576 7.670 8.266 1.00 9.55 141 ALA A N 1
ATOM 1144 C CA . ALA A 1 158 ? 2.847 7.645 9.542 1.00 10.72 141 ALA A CA 1
ATOM 1145 C C . ALA A 1 158 ? 1.544 8.382 9.506 1.00 9.84 141 ALA A C 1
ATOM 1146 O O . ALA A 1 158 ? 0.554 7.951 10.064 1.00 11.52 141 ALA A O 1
ATOM 1148 N N . PHE A 1 159 ? 1.544 9.524 8.790 1.00 9.58 142 PHE A N 1
ATOM 1149 C CA . PHE A 1 159 ? 0.267 10.201 8.567 1.00 9.81 142 PHE A CA 1
ATOM 1150 C C . PHE A 1 159 ? -0.708 9.363 7.788 1.00 9.51 142 PHE A C 1
ATOM 1151 O O . PHE A 1 159 ? -1.888 9.272 8.199 1.00 11.11 142 PHE A O 1
ATOM 1159 N N . LEU A 1 160 ? -0.249 8.741 6.733 1.00 9.22 143 LEU A N 1
ATOM 1160 C CA . LEU A 1 160 ? -1.155 7.966 5.903 1.00 10.63 143 LEU A CA 1
ATOM 1161 C C . LEU A 1 160 ? -1.748 6.822 6.704 1.00 12.16 143 LEU A C 1
ATOM 1162 O O . LEU A 1 160 ? -2.905 6.421 6.431 1.00 13.52 143 LEU A O 1
ATOM 1167 N N . GLN A 1 161 ? -0.968 6.273 7.622 1.00 11.42 144 GLN A N 1
ATOM 1168 C CA . GLN A 1 161 ? -1.490 5.248 8.487 1.00 14.21 144 GLN A CA 1
ATOM 1169 C C . GLN A 1 161 ? -2.700 5.662 9.384 1.00 16.77 144 GLN A C 1
ATOM 1170 O O . GLN A 1 161 ? -3.424 4.763 9.780 1.00 20.70 144 GLN A O 1
ATOM 1176 N N . GLU A 1 162 ? -2.850 6.977 9.652 1.00 15.28 145 GLU A N 1
ATOM 1177 C CA . GLU A 1 162 ? -3.973 7.465 10.422 1.00 19.13 145 GLU A CA 1
ATOM 1178 C C . GLU A 1 162 ? -5.219 7.411 9.631 1.00 17.18 145 GLU A C 1
ATOM 1179 O O . GLU A 1 162 ? -6.273 7.400 10.224 1.00 17.48 145 GLU A O 1
ATOM 1185 N N . LEU A 1 163 ? -5.111 7.523 8.320 1.00 14.75 146 LEU A N 1
ATOM 1186 C CA . LEU A 1 163 ? -6.287 7.631 7.466 1.00 17.20 146 LEU A CA 1
ATOM 1187 C C . LEU A 1 163 ? -7.011 6.268 7.392 1.00 17.70 146 LEU A C 1
ATOM 1188 O O . LEU A 1 163 ? -6.657 5.248 8.000 1.00 24.55 146 LEU A O 1
ATOM 1193 N N . ALA A 1 164 ? -8.087 6.291 6.706 1.00 26.76 147 ALA A N 1
ATOM 1194 C CA . ALA A 1 164 ? -8.752 5.037 6.330 1.00 24.44 147 ALA A CA 1
ATOM 1195 C C . ALA A 1 164 ? -7.658 3.839 6.126 1.00 27.64 147 ALA A C 1
ATOM 1196 O O . ALA A 1 164 ? -6.599 4.039 5.398 1.00 20.04 147 ALA A O 1
ATOM 1198 N N . GLY A 1 165 ? -7.820 2.654 6.695 1.00 27.96 148 GLY A N 1
ATOM 1199 C CA . GLY A 1 165 ? -6.855 1.617 6.431 1.00 24.33 148 GLY A CA 1
ATOM 1200 C C . GLY A 1 165 ? -6.522 1.298 4.968 1.00 24.61 148 GLY A C 1
ATOM 1201 O O . GLY A 1 165 ? -5.446 0.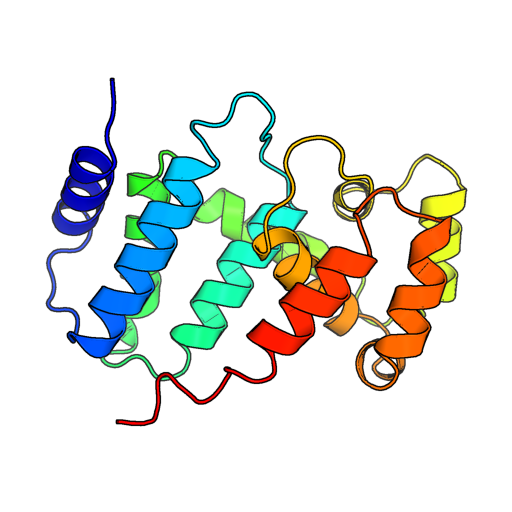862 4.646 1.00 28.04 148 GLY A O 1
ATOM 1202 N N . GLU A 1 166 ? -7.492 1.561 4.092 1.00 31.68 149 GLU A N 1
ATOM 1203 C CA . GLU A 1 166 ? -7.155 1.414 2.698 1.00 33.12 149 GLU A CA 1
ATOM 1204 C C . GLU A 1 166 ? -5.895 2.009 2.192 1.00 29.43 149 GLU A C 1
ATOM 1205 O O . GLU A 1 166 ? -5.299 1.591 1.113 1.00 24.22 149 GLU A O 1
ATOM 1207 N N . VAL A 1 167 ? -5.559 3.173 2.832 1.00 21.82 150 VAL A N 1
ATOM 1208 C CA . VAL A 1 167 ? -4.686 4.008 2.202 1.00 16.81 150 VAL A CA 1
ATOM 1209 C C . VAL A 1 167 ? -3.243 3.467 2.140 1.00 14.67 150 VAL A C 1
ATOM 1210 O O . VAL A 1 167 ? -2.570 3.646 1.182 1.00 14.68 150 VAL A O 1
ATOM 1214 N N . THR A 1 168 ? -2.732 2.856 3.216 1.00 15.62 151 THR A N 1
ATOM 1215 C CA . THR A 1 168 ? -1.354 2.322 3.244 1.00 17.19 151 THR A CA 1
ATOM 1216 C C . THR A 1 168 ? -1.285 0.878 2.741 1.00 19.58 151 THR A C 1
ATOM 1217 O O . THR A 1 168 ? -0.217 0.416 2.365 1.00 21.25 151 THR A O 1
ATOM 1221 N N . ILE A 1 169 ? -2.423 0.178 2.671 1.00 19.32 152 ILE A N 1
ATOM 1222 C CA . ILE A 1 169 ? -2.435 -1.126 2.016 1.00 20.20 152 ILE A CA 1
ATOM 1223 C C . ILE A 1 169 ? -2.160 -0.922 0.527 1.00 19.27 152 ILE A C 1
ATOM 1224 O O . ILE A 1 169 ? -1.437 -1.679 -0.060 1.00 24.69 152 ILE A O 1
ATOM 1229 N N . HIS A 1 170 ? -2.844 0.066 -0.071 1.00 18.90 153 HIS A N 1
ATOM 1230 C CA . HIS A 1 170 ? -2.631 0.474 -1.464 1.00 18.54 153 HIS A CA 1
ATOM 1231 C C . HIS A 1 170 ? -1.643 1.692 -1.519 1.00 17.39 153 HIS A C 1
ATOM 1232 O O . HIS A 1 170 ? -1.984 2.788 -1.971 1.00 14.73 153 HIS A O 1
ATOM 1239 N N . LEU A 1 171 ? -0.463 1.515 -0.919 1.00 15.64 154 LEU A N 1
ATOM 1240 C CA . LEU A 1 171 ? 0.524 2.620 -0.770 1.00 13.69 154 LEU A CA 1
ATOM 1241 C C . LEU A 1 171 ? 0.947 3.173 -2.144 1.00 14.12 154 LEU A C 1
ATOM 1242 O O . LEU A 1 171 ? 1.040 4.406 -2.334 1.00 13.41 154 LEU A O 1
ATOM 1247 N N . ASN A 1 172 ? 1.093 2.261 -3.100 1.00 17.42 155 ASN A N 1
ATOM 1248 C CA . ASN A 1 172 ? 1.426 2.657 -4.453 1.00 20.44 155 ASN A CA 1
ATOM 1249 C C . ASN A 1 172 ? 0.439 3.658 -5.015 1.00 14.29 155 ASN A C 1
ATOM 1250 O O . ASN A 1 172 ? 0.810 4.744 -5.497 1.00 16.80 155 ASN A O 1
ATOM 1255 N N . GLU A 1 173 ? -0.825 3.276 -4.967 1.00 14.85 156 GLU A N 1
ATOM 1256 C CA . GLU A 1 173 ? -1.866 4.072 -5.510 1.00 15.36 156 GLU A CA 1
ATOM 1257 C C . GLU A 1 173 ? -1.958 5.389 -4.789 1.00 11.37 156 GLU A C 1
ATOM 1258 O O . GLU A 1 173 ? -2.158 6.459 -5.362 1.00 12.73 156 GLU A O 1
ATOM 1264 N N . THR A 1 174 ? -1.824 5.327 -3.472 1.00 10.46 157 THR A N 1
ATOM 1265 C CA . THR A 1 174 ? -1.913 6.563 -2.664 1.00 11.26 157 THR A CA 1
ATOM 1266 C C . THR A 1 174 ? -0.802 7.588 -3.050 1.00 10.42 157 THR A C 1
ATOM 1267 O O . THR A 1 174 ? -1.085 8.791 -3.209 1.00 12.18 157 THR A O 1
ATOM 1271 N N . LEU A 1 175 ? 0.432 7.087 -3.085 1.00 11.83 158 LEU A N 1
ATOM 1272 C CA . LEU A 1 175 ? 1.555 7.927 -3.426 1.00 12.91 158 LEU A CA 1
ATOM 1273 C C . LEU A 1 175 ? 1.365 8.574 -4.832 1.00 13.57 158 LEU A C 1
ATOM 1274 O O . LEU A 1 175 ? 1.636 9.729 -5.048 1.00 14.15 158 LEU A O 1
ATOM 1279 N N . ASP A 1 176 ? 0.917 7.749 -5.767 1.00 12.13 159 ASP A N 1
ATOM 1280 C CA . ASP A 1 176 ? 0.626 8.263 -7.103 1.00 15.89 159 ASP A CA 1
ATOM 1281 C C . ASP A 1 176 ? -0.458 9.343 -7.140 1.00 13.81 159 ASP A C 1
ATOM 1282 O O . ASP A 1 176 ? -0.337 10.261 -7.942 1.00 13.38 159 ASP A O 1
ATOM 1287 N N . GLN A 1 177 ? -1.459 9.240 -6.300 1.00 12.26 160 GLN A N 1
ATOM 1288 C CA . GLN A 1 177 ? -2.501 10.264 -6.223 1.00 13.33 160 GLN A CA 1
ATOM 1289 C C . GLN A 1 177 ? -1.916 11.593 -5.667 1.00 14.01 160 GLN A C 1
ATOM 1290 O O . GLN A 1 177 ? -2.337 12.674 -5.971 1.00 14.41 160 GLN A O 1
ATOM 1296 N N . LEU A 1 178 ? -0.997 11.484 -4.695 1.00 12.35 161 LEU A N 1
ATOM 1297 C CA . LEU A 1 178 ? -0.405 12.662 -4.073 1.00 12.43 161 LEU A CA 1
ATOM 1298 C C . LEU A 1 178 ? 0.581 13.369 -5.023 1.00 13.70 161 LEU A C 1
ATOM 1299 O O . LEU A 1 178 ? 0.757 14.584 -4.866 1.00 15.42 161 LEU A O 1
ATOM 1304 N N . ALA A 1 179 ? 1.203 12.658 -5.923 1.00 14.52 162 ALA A N 1
ATOM 1305 C CA . ALA A 1 179 ? 2.343 13.197 -6.686 1.00 15.06 162 ALA A CA 1
ATOM 1306 C C . ALA A 1 179 ? 1.950 14.498 -7.449 1.00 16.85 162 ALA A C 1
ATOM 1307 O O . ALA A 1 179 ? 2.742 15.451 -7.385 1.00 18.84 162 ALA A O 1
ATOM 1309 N N . PRO A 1 180 ? 0.765 14.590 -8.109 1.00 16.37 163 PRO A N 1
ATOM 1310 C CA . PRO A 1 180 ? 0.439 15.870 -8.768 1.00 14.85 163 PRO A CA 1
ATOM 1311 C C . PRO A 1 180 ? -0.055 16.966 -7.852 1.00 17.06 163 PRO A C 1
ATOM 1312 O O . PRO A 1 180 ? -0.276 18.094 -8.317 1.00 24.08 163 PRO A O 1
ATOM 1316 N N . VAL A 1 181 ? -0.296 16.641 -6.579 1.00 14.35 164 VAL A N 1
ATOM 1317 C CA . VAL A 1 181 ? -0.936 17.540 -5.636 1.00 16.14 164 VAL A CA 1
ATOM 1318 C C . VAL A 1 181 ? 0.046 18.217 -4.694 1.00 14.97 164 VAL A C 1
ATOM 1319 O O . VAL A 1 181 ? -0.217 19.390 -4.368 1.00 18.61 164 VAL A O 1
ATOM 1323 N N . ILE A 1 182 ? 1.101 17.517 -4.232 1.00 13.89 165 ILE A N 1
ATOM 1324 C CA . ILE A 1 182 ? 2.036 18.109 -3.281 1.00 13.72 165 ILE A CA 1
ATOM 1325 C C . ILE A 1 182 ? 3.415 18.186 -3.887 1.00 14.79 165 ILE A C 1
ATOM 1326 O O . ILE A 1 182 ? 3.814 17.340 -4.695 1.00 17.68 165 ILE A O 1
ATOM 1331 N N . PRO A 1 183 ? 4.250 19.154 -3.378 1.00 12.69 166 PRO A N 1
ATOM 1332 C CA . PRO A 1 183 ? 5.598 19.356 -3.874 1.00 13.91 166 PRO A CA 1
ATOM 1333 C C . PRO A 1 183 ? 6.622 18.444 -3.231 1.00 13.48 166 PRO A C 1
ATOM 1334 O O . PRO A 1 183 ? 7.800 18.450 -3.641 1.00 17.12 166 PRO A O 1
ATOM 1338 N N . LEU A 1 184 ? 6.206 17.693 -2.205 1.00 14.98 167 LEU A N 1
ATOM 1339 C CA . LEU A 1 184 ? 7.107 16.709 -1.658 1.00 16.41 167 LEU A CA 1
ATOM 1340 C C . LEU A 1 184 ? 7.518 15.764 -2.798 1.00 19.40 167 LEU A C 1
ATOM 1341 O O . LEU A 1 184 ? 6.685 15.340 -3.587 1.00 22.07 167 LEU A O 1
ATOM 1346 N N . PRO A 1 185 ? 8.799 15.394 -2.926 1.00 15.22 168 PRO A N 1
ATOM 1347 C CA . PRO A 1 185 ? 9.214 14.611 -4.129 1.00 16.86 168 PRO A CA 1
ATOM 1348 C C . PRO A 1 185 ? 8.879 13.143 -3.976 1.00 13.43 168 PRO A C 1
ATOM 1349 O O . PRO A 1 185 ? 9.562 12.301 -3.339 1.00 15.05 168 PRO A O 1
ATOM 1353 N N . ILE A 1 186 ? 7.741 12.800 -4.554 1.00 16.00 169 ILE A N 1
ATOM 1354 C CA . ILE A 1 186 ? 7.154 11.476 -4.329 1.00 15.49 169 ILE A CA 1
ATOM 1355 C C . ILE A 1 186 ? 8.068 10.320 -4.885 1.00 15.43 169 ILE A C 1
ATOM 1356 O O . ILE A 1 186 ? 8.068 9.233 -4.296 1.00 14.38 169 ILE A O 1
ATOM 1361 N N . GLU A 1 187 ? 8.885 10.551 -5.916 1.00 17.97 170 GLU A N 1
ATOM 1362 C CA . GLU A 1 187 ? 9.761 9.445 -6.326 1.00 17.91 170 GLU A CA 1
ATOM 1363 C C . GLU A 1 187 ? 10.827 9.100 -5.282 1.00 15.04 170 GLU A C 1
ATOM 1364 O O . GLU A 1 187 ? 11.183 7.939 -5.077 1.00 17.28 170 GLU A O 1
ATOM 1370 N N . LYS A 1 188 ? 11.345 10.133 -4.612 1.00 15.22 171 LYS A N 1
ATOM 1371 C CA . LYS A 1 188 ? 12.221 9.926 -3.464 1.00 14.68 171 LYS A CA 1
ATOM 1372 C C . LYS A 1 188 ? 11.519 9.358 -2.255 1.00 14.23 171 LYS A C 1
ATOM 1373 O O . LYS A 1 188 ? 12.065 8.462 -1.600 1.00 13.65 171 LYS A O 1
ATOM 1379 N N . VAL A 1 189 ? 10.263 9.734 -2.016 1.00 13.15 172 VAL A N 1
ATOM 1380 C CA . VAL A 1 189 ? 9.468 9.106 -0.990 1.00 12.54 172 VAL A CA 1
ATOM 1381 C C . VAL A 1 189 ? 9.342 7.594 -1.224 1.00 11.56 172 VAL A C 1
ATOM 1382 O O . VAL A 1 189 ? 9.486 6.794 -0.288 1.00 12.98 172 VAL A O 1
ATOM 1386 N N . LYS A 1 190 ? 9.002 7.181 -2.453 1.00 13.00 173 LYS A N 1
ATOM 1387 C CA . LYS A 1 190 ? 8.858 5.754 -2.750 1.00 14.13 173 LYS A CA 1
ATOM 1388 C C . LYS A 1 190 ? 10.152 5.037 -2.392 1.00 12.39 173 LYS A C 1
ATOM 1389 O O . LYS A 1 190 ? 10.133 3.967 -1.796 1.00 14.50 173 LYS A O 1
ATOM 1395 N N . ARG A 1 191 ? 11.248 5.564 -2.938 1.00 13.73 174 ARG A N 1
ATOM 1396 C CA . ARG A 1 191 ? 12.556 5.004 -2.677 1.00 15.22 174 ARG A CA 1
ATOM 1397 C C . ARG A 1 191 ? 12.840 4.851 -1.195 1.00 13.42 174 ARG A C 1
ATOM 1398 O O . ARG A 1 191 ? 13.268 3.789 -0.716 1.00 14.20 174 ARG A O 1
ATOM 1406 N N . ASP A 1 192 ? 12.636 5.903 -0.452 1.00 11.82 175 ASP A N 1
ATOM 1407 C CA . ASP A 1 192 ? 12.962 5.947 0.943 1.00 11.62 175 ASP A CA 1
ATOM 1408 C C . ASP A 1 192 ? 12.030 5.070 1.783 1.00 11.90 175 ASP A C 1
ATOM 1409 O O . ASP A 1 192 ? 12.496 4.475 2.762 1.00 14.62 175 ASP A O 1
ATOM 1414 N N . LEU A 1 193 ? 10.786 4.949 1.410 1.00 12.21 176 LEU A N 1
ATOM 1415 C CA . LEU A 1 193 ? 9.829 4.067 2.125 1.00 12.28 176 LEU A CA 1
ATOM 1416 C C . LEU A 1 193 ? 10.085 2.604 1.822 1.00 16.05 176 LEU A C 1
ATOM 1417 O O . LEU A 1 193 ? 9.860 1.821 2.692 1.00 15.99 176 LEU A O 1
ATOM 1422 N N . GLU A 1 194 ? 10.501 2.298 0.579 1.00 14.41 177 GLU A N 1
ATOM 1423 C CA . GLU A 1 194 ? 10.847 0.892 0.284 1.00 17.18 177 GLU A CA 1
ATOM 1424 C C . GLU A 1 194 ? 11.980 0.519 1.214 1.00 14.71 177 GLU A C 1
ATOM 1425 O O . GLU A 1 194 ? 11.972 -0.585 1.742 1.00 17.31 177 GLU A O 1
ATOM 1431 N N . LEU A 1 195 ? 13.056 1.344 1.321 1.00 16.16 178 LEU A N 1
ATOM 1432 C CA . LEU A 1 195 ? 14.170 1.086 2.205 1.00 17.28 178 LEU A CA 1
ATOM 1433 C C . LEU A 1 195 ? 13.710 0.948 3.622 1.00 18.07 178 LEU A C 1
ATOM 1434 O O . LEU A 1 195 ? 14.025 -0.054 4.365 1.00 21.09 178 LEU A O 1
ATOM 1439 N N . TYR A 1 196 ? 13.006 1.935 4.123 1.00 16.70 179 TYR A N 1
ATOM 1440 C CA . TYR A 1 196 ? 12.592 1.900 5.498 1.00 20.28 179 TYR A CA 1
ATOM 1441 C C . TYR A 1 196 ? 11.844 0.562 5.800 1.00 18.39 179 TYR A C 1
ATOM 1442 O O . TYR A 1 196 ? 12.024 -0.064 6.802 1.00 21.32 179 TYR A O 1
ATOM 1451 N N . ARG A 1 197 ? 10.803 0.245 4.998 1.00 17.02 180 ARG A N 1
ATOM 1452 C CA . ARG A 1 197 ? 9.921 -0.900 5.191 1.00 17.07 180 ARG A CA 1
ATOM 1453 C C . ARG A 1 197 ? 10.652 -2.210 5.050 1.00 17.56 180 ARG A C 1
ATOM 1454 O O . ARG A 1 197 ? 10.474 -3.120 5.857 1.00 20.67 180 ARG A O 1
ATOM 1462 N N . SER A 1 198 ? 11.621 -2.254 4.155 1.00 17.03 181 SER A N 1
ATOM 1463 C CA A SER A 1 198 ? 12.339 -3.505 3.911 0.50 17.95 181 SER A CA 1
ATOM 1464 C CA B SER A 1 198 ? 12.482 -3.409 3.816 0.50 20.73 181 SER A CA 1
ATOM 1465 C C . SER A 1 198 ? 13.343 -3.746 5.020 1.00 17.66 181 SER A C 1
ATOM 1466 O O . SER A 1 198 ? 13.731 -4.906 5.246 1.00 23.23 181 SER A O 1
ATOM 1471 N N . ASN A 1 199 ? 13.615 -2.714 5.805 1.00 22.32 182 ASN A N 1
ATOM 1472 C CA . ASN A 1 199 ? 14.709 -2.860 6.808 1.00 21.18 182 ASN A CA 1
ATOM 1473 C C . ASN A 1 199 ? 14.189 -2.928 8.276 1.00 18.32 182 ASN A C 1
ATOM 1474 O O . ASN A 1 199 ? 14.998 -3.028 9.216 1.00 26.35 182 ASN A O 1
ATOM 1479 N N . LEU A 1 200 ? 12.859 -3.079 8.402 1.00 21.27 183 LEU A N 1
ATOM 1480 C CA . LEU A 1 200 ? 12.215 -3.017 9.719 1.00 19.70 183 LEU A CA 1
ATOM 1481 C C . LEU A 1 200 ? 12.900 -4.026 10.695 1.00 25.83 183 LEU A C 1
ATOM 1482 O O . LEU A 1 200 ? 12.929 -3.734 11.888 1.00 23.24 183 LEU A O 1
ATOM 1487 N N . ASP A 1 201 ? 13.353 -5.195 10.206 1.00 21.40 184 ASP A N 1
A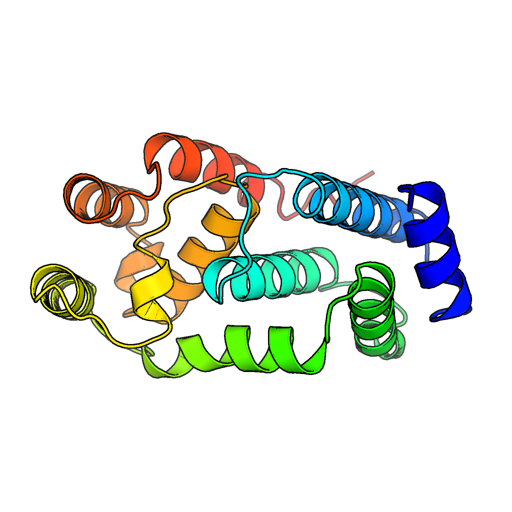TOM 1488 C CA . ASP A 1 201 ? 13.758 -6.262 11.147 1.00 22.47 184 ASP A CA 1
ATOM 1489 C C . ASP A 1 201 ? 15.284 -6.310 11.312 1.00 20.25 184 ASP A C 1
ATOM 1490 O O . ASP A 1 201 ? 15.776 -7.089 12.132 1.00 22.99 184 ASP A O 1
ATOM 1495 N N . LYS A 1 202 ? 16.012 -5.479 10.555 1.00 19.20 185 LYS A N 1
ATOM 1496 C CA . LYS A 1 202 ? 17.514 -5.544 10.552 1.00 18.09 185 LYS A CA 1
ATOM 1497 C C . LYS A 1 202 ? 18.149 -5.340 11.939 1.00 17.19 185 LYS A C 1
ATOM 1498 O O . LYS A 1 202 ? 19.093 -6.098 12.352 1.00 17.67 185 LYS A O 1
ATOM 1504 N N . ILE A 1 203 ? 17.508 -4.498 12.761 1.00 14.01 186 ILE A N 1
ATOM 1505 C CA . ILE A 1 203 ? 18.047 -4.267 14.096 1.00 11.76 186 ILE A CA 1
ATOM 1506 C C . ILE A 1 203 ? 17.912 -5.543 14.968 1.00 13.31 186 ILE A C 1
ATOM 1507 O O . ILE A 1 203 ? 18.634 -5.694 15.967 1.00 13.54 186 ILE A O 1
ATOM 1512 N N . ASN A 1 204 ? 17.046 -6.520 14.591 1.00 13.46 187 ASN A N 1
ATOM 1513 C CA . ASN A 1 204 ? 16.879 -7.793 15.313 1.00 13.57 187 ASN A CA 1
ATOM 1514 C C . ASN A 1 204 ? 17.753 -8.914 14.815 1.00 13.44 187 ASN A C 1
ATOM 1515 O O . ASN A 1 204 ? 17.606 -10.033 15.323 1.00 16.66 187 ASN A O 1
ATOM 1520 N N A GLN A 1 205 ? 18.616 -8.622 13.854 0.50 16.23 188 GLN A N 1
ATOM 1521 N N B GLN A 1 205 ? 18.641 -8.624 13.881 0.50 16.35 188 GLN A N 1
ATOM 1522 C CA A GLN A 1 205 ? 19.446 -9.649 13.198 0.50 18.96 188 GLN A CA 1
ATOM 1523 C CA B GLN A 1 205 ? 19.472 -9.682 13.291 0.50 19.01 188 GLN A CA 1
ATOM 1524 C C A GLN A 1 205 ? 20.912 -9.450 13.469 0.50 18.83 188 GLN A C 1
ATOM 1525 C C B GLN A 1 205 ? 20.934 -9.447 13.481 0.50 18.83 188 GLN A C 1
ATOM 1526 O O A GLN A 1 205 ? 21.320 -8.343 13.816 0.50 18.21 188 GLN A O 1
ATOM 1527 O O B GLN A 1 205 ? 21.362 -8.335 13.787 0.50 18.93 188 GLN A O 1
ATOM 1538 N N . ALA A 1 206 ? 21.743 -10.483 13.313 1.00 20.28 189 ALA A N 1
ATOM 1539 C CA . ALA A 1 206 ? 23.261 -10.291 13.478 1.00 24.02 189 ALA A CA 1
ATOM 1540 C C . ALA A 1 206 ? 23.768 -9.353 12.406 1.00 30.57 189 ALA A C 1
ATOM 1541 O O . ALA A 1 206 ? 24.711 -8.546 12.549 1.00 38.65 189 ALA A O 1
#

Radius of gyration: 16.86 Å; Cα contacts (8 Å, |Δi|>4): 200; chains: 1; bounding box: 42×37×40 Å

B-factor: mean 19.02, std 11.79, range [7.32, 105.1]

Sequence (186 aa):
PRTVSDTKRAFYAAHTRPIHSIYRRFIEELLVEIHLLRRVNVDFRYSPLFALGVVTAFDQFMEGYQPEGDRDRIFHALCVAEEMMNPQQLKEDAASWQQYQGRPLSQILDELNSGQPSAPLNSLNHTTGGKYSRLHAVGLYAFLQELAGEVTIHLNETLDQLAPVIPLPIEKVKRDLELYRSSNLDKINQQA

Secondary structure (DSSP, 8-state):
---HHHHHHHHHHH--S---HHHHHHHHHHHHHHHHHHT-TT----HHHHHHHHHHHHHHTTT-SSGGGHHHHHHHHHHHTT--HHHHHHHHHGGGGGTT--HHHHHHHHHTT-PPTTGGGGS--S---HHHHHHHHHHHHHS-THHHHTHHHHHHHHTTT--S-HHHHHHHHHHHHHTTTGGG--

InterPro domains:
  IPR017499 Protein Thf1 [MF_01843] (1-205)
  IPR017499 Protein Thf1 [PF11264] (6-207)
  IPR017499 Protein Thf1 [PTHR34793] (3-213)
  IPR017499 Protein Thf1 [TIGR03060] (1-204)

Nearest PDB structures (foldseek):
  5mjr-assembly1_A  TM=1.005E+00  e=2.874E-28  Thermosynechococcus vestitus
  5mlf-assembly2_B  TM=9.669E-01  e=1.588E-23  Thermosynechococcus vestitus BP-1

Foldseek 3Di:
DQDLVQLVVQLCVQPVDDFDPLVVVVLSVLLNQLLVLVVDPQHDDALLLLLLSVQLLCLLCVPGPVPVCSVSSLCSSQVSSVHGSVVSVVSNVVLLVQAAADVVVLLVQLVVVHHDPPSCCLQPDTDDDLSSLSSVLSSQVRYRVVPVVPVVVNLVVCCVRHPHNSVVSVVSVCVCVVCSCVSVDD